Protein AF-A0A0Q6QQ64-F1 (afdb_monomer)

pLDDT: mean 78.18, std 17.96, range [37.78, 97.38]

Sequence (204 aa):
MRVRFCYAILLLGTTLLPRVSVGETWTIEGPNNATISVDSACVKRNDPTVLSDTDHETRPVWIDCEFAGKRVTLMMVGLSRVLTNYNDFSADKADNLFDEITVGTDWYPLRERLSFFGGSSNSSFTPVARIHSDGWICPDTKKGCGPPERVVDLKVIGSQVATVALLTIGDFEKGEVKQADGRTIGVRWRFPEPVGKMIATFSF

Nearest PDB structures (foldseek):
  5yfg-assembly1_A  TM=4.963E-01  e=6.869E-03  Homo sapiens
  3b18-assembly1_A  TM=2.897E-01  e=9.884E-01  Mycobacterium tuberculosis
  4dul-assembly1_A  TM=4.522E-01  e=4.249E+00  Arabidopsis thaliana
  7v21-assembly1_D  TM=2.874E-01  e=5.566E+00  Homo sapiens

Foldseek 3Di:
DDDDDDDDDPPPPPPPDPDPPPFDWDWDAAAPRWIWIAGPQKDWDPDPPQDPPDDSNFRKIKIWGADPNKIKIKIKGWAPDFPQAVVCQDQVCVLVVQCRVCVPHPCNVLSLQKDWDDWDWDNPVDFKTKIKIKIARAPDSDPDRDPGPKIWIWMWIGGPPTIMIMIMIIAWDWDFDADPVRDGPDIDTDHDPSVVRRVVRTDD

Mean predicted aligned error: 10.97 Å

Secondary structure (DSSP, 8-state):
----------------PPP-----EEEEE-GGG-EEEEETTEEE---TTS-TTS-TTT--EEEEEEETTEEEEEEEEE-SS---SGGGS-GGGHHHHHHHHHTTSTTGGGGGGEEEEEEEEE---SS-EEEEEEEEE-SSSSSS--S-SEEEEEEEEE-SS-EEEEEEEE--EEEEEE-TTS-EEEEEEE--HHHHHHHHH-B-

Solvent-accessible surface area (backbone atoms only — not comparable to full-atom values): 11835 Å² total; per-residue (Å²): 144,83,87,81,82,86,80,84,83,80,81,80,76,76,81,72,71,77,74,79,64,88,60,67,66,48,76,47,77,34,16,72,66,22,34,31,45,38,53,66,60,44,43,72,61,85,59,86,79,69,50,100,81,59,52,71,56,46,37,69,40,43,35,42,31,58,57,96,90,35,49,35,41,36,35,31,32,33,48,99,57,61,55,79,51,53,87,66,39,44,59,87,42,50,64,60,50,48,51,70,72,22,62,95,45,92,58,40,77,47,57,73,26,50,47,73,84,46,59,54,58,46,57,67,80,74,79,54,28,35,34,37,30,40,30,31,32,25,85,56,76,60,94,70,69,67,80,55,69,25,42,33,40,42,36,34,44,19,34,97,84,42,19,35,35,40,44,34,44,24,42,64,40,87,40,75,39,59,45,97,88,65,49,74,79,48,75,42,80,39,60,50,70,71,55,53,53,25,63,66,50,52,43,109

Structure (mmCIF, N/CA/C/O backbone):
data_AF-A0A0Q6QQ64-F1
#
_entry.id   AF-A0A0Q6QQ64-F1
#
loop_
_atom_site.group_PDB
_atom_site.id
_atom_site.type_symbol
_atom_site.label_atom_id
_atom_site.label_alt_id
_atom_site.label_comp_id
_atom_site.label_asym_id
_atom_site.label_entity_id
_atom_site.label_seq_id
_atom_site.pdbx_PDB_ins_code
_atom_site.Cartn_x
_atom_site.Cartn_y
_atom_site.Cartn_z
_atom_site.occupancy
_atom_site.B_iso_or_equiv
_atom_site.auth_seq_id
_atom_site.auth_comp_id
_atom_site.auth_asym_id
_atom_site.auth_atom_id
_atom_site.pdbx_PDB_model_num
ATOM 1 N N . MET A 1 1 ? -72.890 -28.942 14.924 1.00 43.34 1 MET A N 1
ATOM 2 C CA . MET A 1 1 ? -71.593 -29.595 14.635 1.00 43.34 1 MET A CA 1
ATOM 3 C C . MET A 1 1 ? -70.893 -28.815 13.529 1.00 43.34 1 MET A C 1
ATOM 5 O O . MET A 1 1 ? -71.403 -28.813 12.419 1.00 43.34 1 MET A O 1
ATOM 9 N N . ARG A 1 2 ? -69.803 -28.098 13.834 1.00 37.78 2 ARG A N 1
ATOM 10 C CA . ARG A 1 2 ? -68.746 -27.692 12.885 1.00 37.78 2 ARG A CA 1
ATOM 11 C C . ARG A 1 2 ? -67.622 -27.031 13.683 1.00 37.78 2 ARG A C 1
ATOM 13 O O . ARG A 1 2 ? -67.738 -25.897 14.131 1.00 37.78 2 ARG A O 1
ATOM 20 N N . VAL A 1 3 ? -66.583 -27.825 13.912 1.00 42.16 3 VAL A N 1
ATOM 21 C CA . VAL A 1 3 ? -65.313 -27.448 14.533 1.00 42.16 3 VAL A CA 1
ATOM 22 C C . VAL A 1 3 ? -64.608 -26.472 13.589 1.00 42.16 3 VAL A C 1
ATOM 24 O O . VAL A 1 3 ? -64.419 -26.794 12.418 1.00 42.16 3 VAL A O 1
ATOM 27 N N . ARG A 1 4 ? -64.243 -25.278 14.065 1.00 43.41 4 ARG A N 1
ATOM 28 C CA . ARG A 1 4 ? -63.326 -24.382 13.347 1.00 43.41 4 ARG A CA 1
ATOM 29 C C . ARG A 1 4 ? -61.954 -24.503 14.000 1.00 43.41 4 ARG A C 1
ATOM 31 O O . ARG A 1 4 ? -61.749 -24.021 15.106 1.00 43.41 4 ARG A O 1
ATOM 38 N N . PHE A 1 5 ? -61.062 -25.211 13.315 1.00 42.69 5 PHE A N 1
ATOM 39 C CA . PHE A 1 5 ? -59.649 -25.320 13.654 1.00 42.69 5 PHE A CA 1
ATOM 40 C C . PHE A 1 5 ? -58.952 -23.975 13.419 1.00 42.69 5 PHE A C 1
ATOM 42 O O . PHE A 1 5 ? -59.009 -23.423 12.320 1.00 42.69 5 PHE A O 1
ATOM 49 N N . CYS A 1 6 ? -58.284 -23.474 14.456 1.00 43.09 6 CYS A N 1
ATOM 50 C CA . CYS A 1 6 ? -57.274 -22.431 14.356 1.00 43.09 6 CYS A CA 1
ATOM 51 C C . CYS A 1 6 ? -56.014 -23.017 13.710 1.00 43.09 6 CYS A C 1
ATOM 53 O O . CYS A 1 6 ? -55.434 -23.953 14.255 1.00 43.09 6 CYS A O 1
ATOM 55 N N . TYR A 1 7 ? -55.553 -22.436 12.604 1.00 45.91 7 TYR A N 1
ATOM 56 C CA . TYR A 1 7 ? -54.174 -22.600 12.148 1.00 45.91 7 TYR A CA 1
ATOM 57 C C . TYR A 1 7 ? -53.477 -21.245 12.237 1.00 45.91 7 TYR A C 1
ATOM 59 O O . TYR A 1 7 ? -53.655 -20.374 11.389 1.00 45.91 7 TYR A O 1
ATOM 67 N N . ALA A 1 8 ? -52.710 -21.071 13.312 1.00 43.34 8 ALA A N 1
ATOM 68 C CA . ALA A 1 8 ? -51.702 -20.031 13.415 1.00 43.34 8 ALA A CA 1
ATOM 69 C C . ALA A 1 8 ? -50.513 -20.449 12.539 1.00 43.34 8 ALA A C 1
ATOM 71 O O . ALA A 1 8 ? -49.856 -21.451 12.820 1.00 43.34 8 ALA A O 1
ATOM 72 N N . ILE A 1 9 ? -50.257 -19.712 11.459 1.00 54.31 9 ILE A N 1
ATOM 73 C CA . ILE A 1 9 ? -49.059 -19.900 10.639 1.00 54.31 9 ILE A CA 1
ATOM 74 C C . ILE A 1 9 ? -47.935 -19.101 11.296 1.00 54.31 9 ILE A C 1
ATOM 76 O O . ILE A 1 9 ? -47.888 -17.874 11.226 1.00 54.31 9 ILE A O 1
ATOM 80 N N . LEU A 1 10 ? -47.046 -19.826 11.968 1.00 45.44 10 LEU A N 1
ATOM 81 C CA . LEU A 1 10 ? -45.797 -19.325 12.523 1.00 45.44 10 LEU A CA 1
ATOM 82 C C . LEU A 1 10 ? -44.798 -19.171 11.362 1.00 45.44 10 LEU A C 1
ATOM 84 O O . LEU A 1 10 ? -44.138 -20.128 10.963 1.00 45.44 10 LEU A O 1
ATOM 88 N N . LEU A 1 11 ? -44.719 -17.974 10.776 1.00 46.56 11 LEU A N 1
ATOM 89 C CA . LEU A 1 11 ? -43.660 -17.619 9.827 1.00 46.56 11 LEU A CA 1
ATOM 90 C C . LEU A 1 11 ? -42.374 -17.333 10.614 1.00 46.56 11 LEU A C 1
ATOM 92 O O . LEU A 1 11 ? -42.075 -16.196 10.970 1.00 46.56 11 LEU A O 1
ATOM 96 N N . LEU A 1 12 ? -41.612 -18.392 10.891 1.00 44.59 12 LEU A N 1
ATOM 97 C CA . LEU A 1 12 ? -40.192 -18.307 11.232 1.00 44.59 12 LEU A CA 1
ATOM 98 C C . LEU A 1 12 ? -39.429 -17.845 9.984 1.00 44.59 12 LEU A C 1
ATOM 100 O O . LEU A 1 12 ? -38.877 -18.643 9.232 1.00 44.59 12 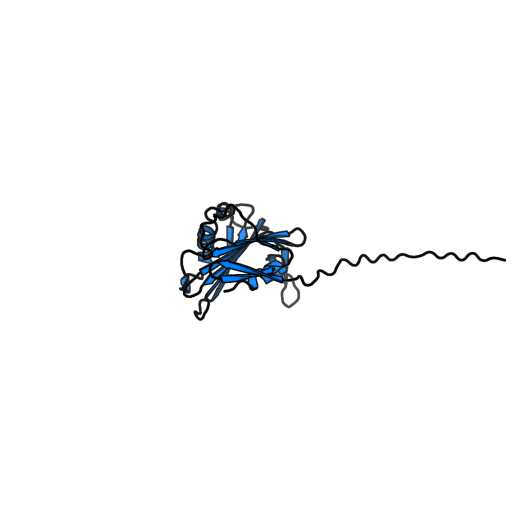LEU A O 1
ATOM 104 N N . GLY A 1 13 ? -39.441 -16.534 9.746 1.00 39.00 13 GLY A N 1
ATOM 105 C CA . GLY A 1 13 ? -38.522 -15.879 8.828 1.00 39.00 13 GLY A CA 1
ATOM 106 C C . GLY A 1 13 ? -37.129 -15.888 9.441 1.00 39.00 13 GLY A C 1
ATOM 107 O O . GLY A 1 13 ? -36.732 -14.935 10.106 1.00 39.00 13 GLY A O 1
ATOM 108 N N . THR A 1 14 ? -36.391 -16.978 9.252 1.00 49.41 14 THR A N 1
ATOM 109 C CA . THR A 1 14 ? -34.945 -16.973 9.433 1.00 49.41 14 THR A CA 1
ATOM 110 C C . THR A 1 14 ? -34.361 -16.042 8.378 1.00 49.41 14 THR A C 1
ATOM 112 O O . THR A 1 14 ? -34.266 -16.380 7.199 1.00 49.41 14 THR A O 1
ATOM 115 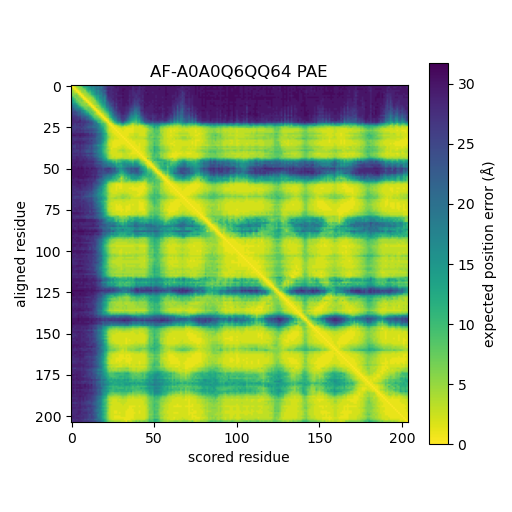N N . THR A 1 15 ? -33.980 -14.835 8.792 1.00 40.94 15 THR A N 1
ATOM 116 C CA . THR A 1 15 ? -33.088 -13.970 8.025 1.00 40.94 15 THR A CA 1
ATOM 117 C C . THR A 1 15 ? -31.724 -14.653 7.960 1.00 40.94 15 THR A C 1
ATOM 119 O O . THR A 1 15 ? -30.813 -14.394 8.743 1.00 40.94 15 THR A O 1
ATOM 122 N N . LEU A 1 16 ? -31.596 -15.593 7.024 1.00 40.06 16 LEU A N 1
ATOM 123 C CA . LEU A 1 16 ? -30.313 -16.035 6.508 1.00 40.06 16 LEU A CA 1
ATOM 124 C C . LEU A 1 16 ? -29.643 -14.793 5.922 1.00 40.06 16 LEU A C 1
ATOM 126 O O . LEU A 1 16 ? -29.958 -14.368 4.812 1.00 40.06 16 LEU A O 1
ATOM 130 N N . LEU A 1 17 ? -28.747 -14.189 6.704 1.00 39.34 17 LEU A N 1
ATOM 131 C CA . LEU A 1 17 ? -27.724 -13.297 6.177 1.00 39.34 17 LEU A CA 1
ATOM 132 C C . LEU A 1 17 ? -27.110 -14.002 4.958 1.00 39.34 17 LEU A C 1
ATOM 134 O O . LEU A 1 17 ? -26.757 -15.184 5.079 1.00 39.34 17 LEU A O 1
ATOM 138 N N . PRO A 1 18 ? -27.015 -13.347 3.790 1.00 38.41 18 PRO A N 1
ATOM 139 C CA . PRO A 1 18 ? -26.356 -13.957 2.652 1.00 38.41 18 PRO A CA 1
ATOM 140 C C . PRO A 1 18 ? -24.946 -14.348 3.096 1.00 38.41 18 PRO A C 1
ATOM 142 O O . PRO A 1 18 ? -24.168 -13.513 3.560 1.00 38.41 18 PRO A O 1
ATOM 145 N N . ARG A 1 19 ? -24.635 -15.647 3.001 1.00 38.12 19 ARG A N 1
ATOM 146 C CA . ARG A 1 19 ? -23.249 -16.112 3.000 1.00 38.12 19 ARG A CA 1
ATOM 147 C C . ARG A 1 19 ? -22.546 -15.279 1.939 1.00 38.12 19 ARG A C 1
ATOM 149 O O . ARG A 1 19 ? -22.948 -15.338 0.780 1.00 38.12 19 ARG A O 1
ATOM 156 N N . VAL A 1 20 ? -21.556 -14.495 2.357 1.00 38.25 20 VAL A N 1
ATOM 157 C CA . VAL A 1 20 ? -20.611 -13.817 1.469 1.00 38.25 20 VAL A CA 1
ATOM 158 C C . VAL A 1 20 ? -20.157 -14.872 0.466 1.00 38.25 20 VAL A C 1
ATOM 160 O O . VAL A 1 20 ? -19.540 -15.866 0.858 1.00 38.25 20 VAL A O 1
ATOM 163 N N . SER A 1 21 ? -20.581 -14.742 -0.794 1.00 40.44 21 SER A N 1
ATOM 164 C CA . SER A 1 21 ? -20.080 -15.617 -1.844 1.00 40.44 21 SER A CA 1
ATOM 165 C C . SER A 1 21 ? -18.570 -15.464 -1.844 1.00 40.44 21 SER A C 1
ATOM 167 O O . SER A 1 21 ? -18.077 -14.345 -1.719 1.00 40.44 21 SER A O 1
ATOM 169 N N . VAL A 1 22 ? -17.840 -16.570 -1.959 1.00 45.06 22 VAL A N 1
ATOM 170 C CA . VAL A 1 22 ? -16.418 -16.520 -2.303 1.00 45.06 22 VAL A CA 1
ATOM 171 C C . VAL A 1 22 ? -16.351 -15.729 -3.611 1.00 45.06 22 VAL A C 1
ATOM 173 O O . VAL A 1 22 ? -16.839 -16.208 -4.632 1.00 45.06 22 VAL A O 1
ATOM 176 N N . GLY A 1 23 ? -15.946 -14.462 -3.505 1.00 56.81 23 GLY A N 1
ATOM 177 C CA . GLY A 1 23 ? -16.146 -13.453 -4.535 1.00 56.81 23 GLY A CA 1
ATOM 178 C C . GLY A 1 23 ? -15.372 -13.804 -5.790 1.00 56.81 23 GLY A C 1
ATOM 179 O O . GLY A 1 23 ? -14.274 -14.354 -5.720 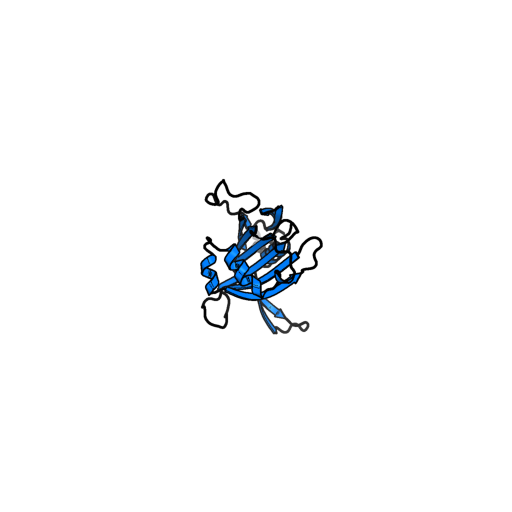1.00 56.81 23 GLY A O 1
ATOM 180 N N . GLU A 1 24 ? -15.961 -13.498 -6.938 1.00 72.12 24 GLU A N 1
ATOM 181 C CA . GLU A 1 24 ? -15.263 -13.500 -8.214 1.00 72.12 24 GLU A CA 1
ATOM 182 C C . GLU A 1 24 ? -14.039 -12.583 -8.089 1.00 72.12 24 GLU A C 1
ATOM 184 O O . GLU A 1 24 ? -14.163 -11.382 -7.843 1.00 72.12 24 GLU A O 1
ATOM 189 N N . THR A 1 25 ? -12.846 -13.171 -8.163 1.00 84.38 25 THR A N 1
ATOM 190 C CA . THR A 1 25 ? -11.593 -12.418 -8.179 1.00 84.38 25 THR A CA 1
ATOM 191 C C . THR A 1 25 ? -11.203 -12.142 -9.617 1.00 84.38 25 THR A C 1
ATOM 193 O O . THR A 1 25 ? -11.283 -13.040 -10.456 1.00 84.38 25 THR A O 1
ATOM 196 N N . TRP A 1 26 ? -10.712 -10.942 -9.891 1.00 89.88 26 TRP A N 1
ATOM 197 C CA . TRP A 1 26 ? -10.208 -10.569 -11.209 1.00 89.88 26 TRP A CA 1
ATOM 198 C C . TRP A 1 26 ? -8.803 -9.980 -11.097 1.00 89.88 26 TRP A C 1
ATOM 200 O O . TRP A 1 26 ? -8.372 -9.578 -10.018 1.00 89.88 26 TRP A O 1
ATOM 210 N N . THR A 1 27 ? -8.050 -9.978 -12.194 1.00 93.38 27 THR A N 1
ATOM 211 C CA . THR A 1 27 ? -6.653 -9.526 -12.197 1.00 93.38 27 THR A CA 1
ATOM 212 C C . THR A 1 27 ? -6.554 -8.109 -12.739 1.00 93.38 27 THR A C 1
ATOM 214 O O . THR A 1 27 ? -7.064 -7.812 -13.819 1.00 93.38 27 THR A O 1
ATOM 217 N N . ILE A 1 28 ? -5.862 -7.243 -12.002 1.00 91.94 28 ILE A N 1
ATOM 218 C CA . ILE A 1 28 ? -5.447 -5.925 -12.470 1.00 91.94 28 ILE A CA 1
ATOM 219 C C . ILE A 1 28 ? -3.983 -5.994 -12.870 1.00 91.94 28 ILE A C 1
ATOM 221 O O . ILE A 1 28 ? -3.130 -6.376 -12.070 1.00 91.94 28 ILE A O 1
ATOM 225 N N . GLU A 1 29 ? -3.713 -5.566 -14.096 1.00 91.38 29 GLU A N 1
ATOM 226 C CA . GLU A 1 29 ? -2.372 -5.277 -14.585 1.00 91.38 29 GLU A CA 1
ATOM 227 C C . GLU A 1 29 ? -2.021 -3.806 -14.3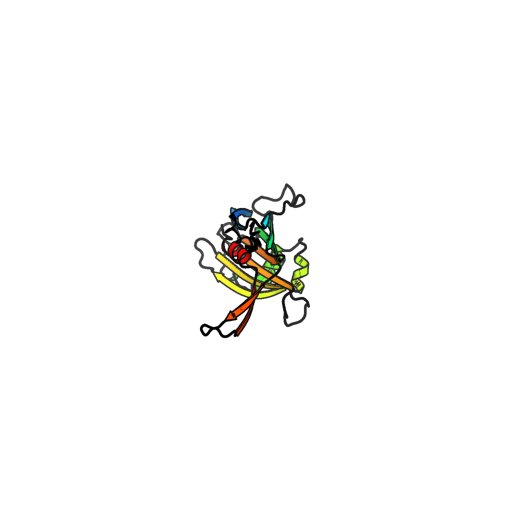17 1.00 91.38 29 GLU A C 1
ATOM 229 O O . GLU A 1 29 ? -2.845 -2.892 -14.504 1.00 91.38 29 GLU A O 1
ATOM 234 N N . GLY A 1 30 ? -0.797 -3.600 -13.843 1.00 89.75 30 GLY A N 1
ATOM 235 C CA . GLY A 1 30 ? -0.188 -2.303 -13.601 1.00 89.75 30 GLY A CA 1
ATOM 236 C C . GLY A 1 30 ? 1.193 -2.187 -14.252 1.00 89.75 30 GLY A C 1
ATOM 237 O O . GLY A 1 30 ? 1.509 -2.940 -15.172 1.00 89.75 30 GLY A O 1
ATOM 238 N N . PRO A 1 31 ? 2.015 -1.233 -13.790 1.00 90.12 31 PRO A N 1
ATOM 239 C CA . PRO A 1 31 ? 3.347 -0.969 -14.333 1.00 90.12 31 PRO A CA 1
ATOM 240 C C . PRO A 1 31 ? 4.217 -2.218 -14.481 1.00 90.12 31 PRO A C 1
ATOM 242 O O . PRO A 1 31 ? 4.251 -3.054 -13.580 1.00 90.12 31 PRO A O 1
ATOM 245 N N . ASN A 1 32 ? 4.977 -2.303 -15.577 1.00 88.19 32 ASN A N 1
ATOM 246 C CA . ASN A 1 32 ? 5.940 -3.381 -15.852 1.00 88.19 32 ASN A CA 1
ATOM 247 C C . ASN A 1 32 ? 5.343 -4.796 -15.750 1.00 88.19 32 ASN A C 1
ATOM 249 O O . ASN A 1 32 ? 5.979 -5.703 -15.209 1.00 88.19 32 ASN A O 1
ATOM 253 N N . ASN A 1 33 ? 4.110 -4.967 -16.236 1.00 87.88 33 ASN A N 1
ATOM 254 C CA . ASN A 1 33 ? 3.334 -6.209 -16.174 1.00 87.88 33 ASN A CA 1
ATOM 255 C C . ASN A 1 33 ? 3.115 -6.732 -14.748 1.00 87.88 33 ASN A C 1
ATOM 257 O O . ASN A 1 33 ? 2.778 -7.898 -14.567 1.00 87.88 33 ASN A O 1
ATOM 261 N N . ALA A 1 34 ? 3.301 -5.898 -13.720 1.00 90.88 34 ALA A N 1
ATOM 262 C CA . ALA A 1 34 ? 2.971 -6.304 -12.368 1.00 90.88 34 ALA A CA 1
ATOM 263 C C . ALA A 1 34 ? 1.466 -6.545 -12.267 1.00 90.88 34 ALA A C 1
ATOM 265 O O . ALA A 1 34 ? 0.655 -5.784 -12.801 1.00 90.88 34 ALA A O 1
ATOM 266 N N . THR A 1 35 ? 1.088 -7.587 -11.543 1.00 93.69 35 THR A N 1
ATOM 267 C CA . THR A 1 35 ? -0.301 -8.005 -11.403 1.00 93.69 35 THR A CA 1
ATOM 268 C C . THR A 1 35 ? -0.712 -8.093 -9.945 1.00 93.69 35 THR A C 1
ATOM 270 O O . THR A 1 35 ? 0.093 -8.358 -9.049 1.00 93.69 35 THR A O 1
ATOM 273 N N . ILE A 1 36 ? -2.000 -7.877 -9.704 1.00 95.62 36 ILE A N 1
ATOM 274 C CA . ILE A 1 36 ? -2.653 -8.136 -8.424 1.00 95.62 36 ILE A CA 1
ATOM 275 C C . ILE A 1 36 ? -4.028 -8.748 -8.682 1.00 95.62 36 ILE A C 1
ATOM 277 O O . ILE A 1 36 ? -4.752 -8.321 -9.582 1.00 95.62 36 ILE A O 1
ATOM 281 N N . SER A 1 37 ? -4.391 -9.766 -7.905 1.00 95.56 37 SER A N 1
ATOM 282 C CA . SER A 1 37 ? -5.753 -10.298 -7.905 1.00 95.56 37 SER A CA 1
ATOM 283 C C . SER A 1 37 ? -6.587 -9.515 -6.904 1.00 95.56 37 SER A C 1
ATOM 285 O O . SER A 1 37 ? -6.190 -9.364 -5.747 1.00 95.56 37 SER A O 1
ATOM 287 N N . VAL A 1 38 ? -7.735 -9.022 -7.348 1.00 93.94 38 VAL A N 1
ATOM 288 C CA . VAL A 1 38 ? -8.615 -8.161 -6.565 1.00 93.94 38 VAL A CA 1
ATOM 289 C C . VAL A 1 38 ? -9.994 -8.771 -6.394 1.00 93.94 38 VAL A C 1
ATOM 291 O O . VAL A 1 38 ? -10.477 -9.520 -7.243 1.00 93.94 38 VAL A O 1
ATOM 294 N N . ASP A 1 39 ? -10.614 -8.454 -5.264 1.00 93.00 39 ASP A N 1
ATOM 295 C CA . ASP A 1 39 ? -11.983 -8.849 -4.959 1.00 93.00 39 ASP A CA 1
ATOM 296 C C . ASP A 1 39 ? -12.984 -8.053 -5.815 1.00 93.00 39 ASP A C 1
ATOM 298 O O . ASP A 1 39 ? -12.748 -6.896 -6.168 1.00 93.00 39 ASP A O 1
ATOM 302 N N . SER A 1 40 ? -14.138 -8.651 -6.097 1.00 88.88 40 SER A N 1
ATOM 303 C CA . SER A 1 40 ? -15.304 -7.994 -6.700 1.00 88.88 40 SER A CA 1
ATOM 304 C C . SER A 1 40 ? -15.752 -6.696 -6.005 1.00 88.88 40 SER A C 1
ATOM 306 O O . SER A 1 40 ? -16.357 -5.838 -6.643 1.00 88.88 40 SER A O 1
ATOM 308 N N . ALA A 1 41 ? -15.446 -6.524 -4.714 1.00 89.38 41 ALA A N 1
ATOM 309 C CA . ALA A 1 41 ? -15.728 -5.306 -3.952 1.00 89.38 41 ALA A CA 1
ATOM 310 C C . ALA A 1 41 ? -14.752 -4.142 -4.236 1.00 89.38 41 ALA A C 1
ATOM 312 O O . ALA A 1 41 ? -14.864 -3.077 -3.621 1.00 89.38 41 ALA A O 1
ATOM 313 N N . CYS A 1 42 ? -13.786 -4.340 -5.134 1.00 92.44 42 CYS A N 1
ATOM 314 C CA . CYS A 1 42 ? -12.798 -3.346 -5.528 1.00 92.44 42 CYS A CA 1
ATOM 315 C C . CYS A 1 42 ? -13.056 -2.800 -6.931 1.00 92.44 42 CYS A C 1
ATOM 317 O O . CYS A 1 42 ? -13.487 -3.510 -7.839 1.00 92.44 42 CYS A O 1
ATOM 319 N N . VAL A 1 43 ? -12.700 -1.534 -7.129 1.00 91.62 43 VAL A N 1
ATOM 320 C CA . VAL A 1 43 ? -12.826 -0.824 -8.399 1.00 91.62 43 VAL A CA 1
ATOM 321 C C . VAL A 1 43 ? -11.483 -0.195 -8.753 1.00 91.62 43 VAL A C 1
ATOM 323 O O . VAL A 1 43 ? -10.902 0.546 -7.961 1.00 91.62 43 VAL A O 1
ATOM 326 N N . LYS A 1 44 ? -10.987 -0.461 -9.967 1.00 89.81 44 LYS A N 1
ATOM 327 C CA . LYS A 1 44 ? -9.856 0.287 -10.533 1.00 89.81 44 LYS A CA 1
ATOM 328 C C . LYS A 1 44 ? -10.316 1.716 -10.812 1.00 89.81 44 LYS A C 1
ATOM 330 O O . LYS A 1 44 ? -11.290 1.917 -11.539 1.00 89.81 44 LYS A O 1
ATOM 335 N N . ARG A 1 45 ? -9.631 2.708 -10.245 1.00 86.31 45 ARG A N 1
ATOM 336 C CA . ARG A 1 45 ? -9.963 4.115 -10.474 1.00 86.31 45 ARG A CA 1
ATOM 337 C C . ARG A 1 45 ? -9.695 4.450 -11.936 1.00 86.31 45 ARG A C 1
ATOM 339 O O . ARG A 1 45 ? -8.570 4.329 -12.422 1.00 86.31 45 ARG A O 1
ATOM 346 N N . ASN A 1 46 ? -10.731 4.907 -12.625 1.00 68.19 46 ASN A N 1
ATOM 347 C CA . ASN A 1 46 ? -10.576 5.523 -13.932 1.00 68.19 46 ASN A CA 1
ATOM 348 C C . ASN A 1 46 ? -10.205 6.983 -13.698 1.00 68.19 46 ASN A C 1
ATOM 350 O O . ASN A 1 46 ? -11.085 7.808 -13.468 1.00 68.19 46 ASN A O 1
ATOM 354 N N . ASP A 1 47 ? -8.910 7.286 -13.690 1.00 61.75 47 ASP A N 1
ATOM 355 C CA . ASP A 1 47 ? -8.444 8.663 -13.567 1.00 61.75 47 ASP A CA 1
ATOM 356 C C . ASP A 1 47 ? -8.178 9.259 -14.964 1.00 61.75 47 ASP A C 1
ATOM 358 O O . ASP A 1 47 ? -7.198 8.871 -15.615 1.00 61.75 47 ASP A O 1
ATOM 362 N N . PRO A 1 48 ? -9.039 10.175 -15.450 1.00 51.19 48 PRO A N 1
ATOM 363 C CA . PRO A 1 48 ? -8.853 10.851 -16.732 1.00 51.19 48 PRO A CA 1
ATOM 364 C C . PRO A 1 48 ? -7.726 11.896 -16.704 1.00 51.19 48 PRO A C 1
ATOM 366 O O . PRO A 1 48 ? -7.324 12.366 -17.765 1.00 51.19 48 PRO A O 1
ATOM 369 N N . THR A 1 49 ? -7.222 12.270 -15.522 1.00 50.03 49 THR A N 1
ATOM 370 C CA . THR A 1 49 ? -6.140 13.254 -15.345 1.00 50.03 49 THR A CA 1
ATOM 371 C C . THR A 1 49 ? -4.752 12.629 -15.283 1.00 50.03 49 THR A C 1
ATOM 373 O O . THR A 1 49 ? -3.760 13.337 -15.448 1.00 50.03 49 THR A O 1
ATOM 376 N N . VAL A 1 50 ? -4.664 11.303 -15.134 1.00 52.34 50 VAL A N 1
ATOM 377 C CA . VAL A 1 50 ? -3.420 10.563 -15.368 1.00 52.34 50 VAL A CA 1
ATOM 378 C C . VAL A 1 50 ? -3.214 10.506 -16.881 1.00 52.34 50 VAL A C 1
ATOM 380 O O . VAL A 1 50 ? -3.765 9.654 -17.581 1.00 52.34 50 VAL A O 1
ATOM 383 N N . LEU A 1 51 ? -2.514 11.539 -17.343 1.00 43.44 51 LEU A N 1
ATOM 384 C CA . LEU A 1 51 ? -2.334 11.995 -18.714 1.00 43.44 51 LEU A CA 1
ATOM 385 C C . LEU A 1 51 ? -2.150 10.850 -19.716 1.00 43.44 51 LEU A C 1
ATOM 387 O O . LEU A 1 51 ? -1.434 9.875 -19.470 1.00 43.44 51 LEU A O 1
ATOM 391 N N . SER A 1 52 ? -2.756 11.037 -20.888 1.00 47.47 52 SER A N 1
ATOM 392 C CA . SER A 1 52 ? -2.671 10.190 -22.084 1.00 47.47 52 SER A CA 1
ATOM 393 C C . SER A 1 52 ? -1.248 9.901 -22.585 1.00 47.47 52 SER A C 1
ATOM 395 O O . SER A 1 52 ? -1.104 9.095 -23.496 1.00 47.47 52 SER A O 1
ATOM 397 N N . ASP A 1 53 ? -0.228 10.520 -21.980 1.00 44.50 53 ASP A N 1
ATOM 398 C CA . ASP A 1 53 ? 1.178 10.468 -22.393 1.00 44.50 53 ASP A CA 1
ATOM 399 C C . ASP A 1 53 ? 2.093 9.764 -21.368 1.00 44.50 53 ASP A C 1
ATOM 401 O O . ASP A 1 53 ? 3.303 9.687 -21.572 1.00 44.50 53 ASP A O 1
ATOM 405 N N . THR A 1 54 ? 1.551 9.251 -20.254 1.00 52.72 54 THR A N 1
ATOM 406 C CA . THR A 1 54 ? 2.348 8.457 -19.298 1.00 52.72 54 THR A CA 1
ATOM 407 C C . THR A 1 54 ? 2.460 7.015 -19.784 1.00 52.72 54 THR A C 1
ATOM 409 O O . THR A 1 54 ? 1.444 6.336 -19.933 1.00 52.72 54 THR A O 1
ATOM 412 N N . ASP A 1 55 ? 3.695 6.564 -20.013 1.00 59.94 55 ASP A N 1
ATOM 413 C CA . ASP A 1 55 ? 4.038 5.202 -20.423 1.00 59.94 55 ASP A CA 1
ATOM 414 C C . ASP A 1 55 ? 3.328 4.157 -19.542 1.00 59.94 55 ASP A C 1
ATOM 416 O O . ASP A 1 55 ? 3.286 4.280 -18.311 1.00 59.94 55 ASP A O 1
ATOM 420 N N . HIS A 1 56 ? 2.780 3.114 -20.171 1.00 60.12 56 HIS A N 1
ATOM 421 C CA . HIS A 1 56 ? 2.169 1.973 -19.487 1.00 60.12 56 HIS A CA 1
ATOM 422 C C . HIS A 1 56 ? 3.126 1.335 -18.466 1.00 60.12 56 HIS A C 1
ATOM 424 O O . HIS A 1 56 ? 2.674 0.764 -17.474 1.00 60.12 56 HIS A O 1
ATOM 430 N N . GLU A 1 57 ? 4.438 1.491 -18.660 1.00 62.12 57 GLU A N 1
ATOM 431 C CA . GLU A 1 57 ? 5.479 0.993 -17.761 1.00 62.12 57 GLU A CA 1
ATOM 432 C C . GLU A 1 57 ? 5.628 1.785 -16.451 1.00 62.12 57 GLU A C 1
ATOM 434 O O . GLU A 1 57 ? 6.230 1.282 -15.504 1.00 62.12 57 GLU A O 1
ATOM 439 N N . THR A 1 58 ? 5.078 2.999 -16.345 1.00 66.56 58 THR A N 1
ATOM 440 C CA . THR A 1 58 ? 5.252 3.858 -15.152 1.00 66.56 58 THR A CA 1
ATOM 441 C C . THR A 1 58 ? 3.949 4.421 -14.591 1.00 66.56 58 THR A C 1
ATOM 443 O O . THR A 1 58 ? 3.920 4.865 -13.442 1.00 66.56 58 THR A O 1
ATOM 446 N N . ARG A 1 59 ? 2.850 4.365 -15.355 1.00 77.06 59 ARG A N 1
ATOM 447 C CA . ARG A 1 59 ? 1.553 4.922 -14.960 1.00 77.06 59 ARG A CA 1
ATOM 448 C C . ARG A 1 59 ? 1.014 4.290 -13.664 1.00 77.06 59 ARG A C 1
ATOM 450 O O . ARG A 1 59 ? 0.739 3.089 -13.652 1.00 77.06 59 ARG A O 1
ATOM 457 N N . PRO A 1 60 ? 0.747 5.073 -12.602 1.00 87.50 60 PRO A N 1
ATOM 458 C CA . PRO A 1 60 ? 0.189 4.519 -11.380 1.00 87.50 60 PRO A CA 1
ATOM 459 C C . PRO A 1 60 ? -1.225 3.971 -11.609 1.00 87.50 60 PRO A C 1
ATOM 461 O O . PRO A 1 60 ? -2.045 4.570 -12.313 1.00 87.50 60 PRO A O 1
ATOM 464 N N . VAL A 1 61 ? -1.522 2.834 -10.983 1.00 91.38 61 VAL A N 1
ATOM 465 C CA . VAL A 1 61 ? -2.847 2.210 -10.981 1.00 91.38 61 VAL A CA 1
ATOM 466 C C . VAL A 1 61 ? -3.425 2.265 -9.577 1.00 91.38 61 VAL A C 1
ATOM 468 O O . VAL A 1 61 ? -2.894 1.653 -8.654 1.00 91.38 61 VAL A O 1
ATOM 471 N N . TRP A 1 62 ? -4.539 2.978 -9.441 1.00 93.38 62 TRP A N 1
ATOM 472 C CA . TRP A 1 62 ? -5.284 3.114 -8.194 1.00 93.38 62 TRP A CA 1
ATOM 473 C C . TRP A 1 62 ? -6.431 2.108 -8.135 1.00 93.38 62 TRP A C 1
ATOM 475 O O . TRP A 1 62 ? -7.144 1.906 -9.122 1.00 93.38 62 TRP A O 1
ATOM 485 N N . ILE A 1 63 ? -6.624 1.498 -6.972 1.00 95.12 63 ILE A N 1
ATOM 486 C CA . ILE A 1 63 ? -7.654 0.492 -6.717 1.00 95.12 63 ILE A CA 1
ATOM 487 C C . ILE A 1 63 ? -8.330 0.862 -5.403 1.00 95.12 63 ILE A C 1
ATOM 489 O O . ILE A 1 63 ? -7.684 0.884 -4.360 1.00 95.12 63 ILE A O 1
ATOM 493 N N . ASP A 1 64 ? -9.623 1.149 -5.452 1.00 95.75 64 ASP A N 1
ATOM 494 C CA . ASP A 1 64 ? -10.422 1.512 -4.287 1.00 95.75 64 ASP A CA 1
ATOM 495 C C . ASP A 1 64 ? -11.330 0.342 -3.907 1.00 95.75 64 ASP A C 1
ATOM 497 O O . ASP A 1 64 ? -12.031 -0.206 -4.756 1.00 95.75 64 ASP A O 1
ATOM 501 N N . CYS A 1 65 ? -11.330 -0.044 -2.635 1.00 94.94 65 CYS A N 1
ATOM 502 C CA . CYS A 1 65 ? -12.102 -1.170 -2.124 1.00 94.94 65 CYS A CA 1
ATOM 503 C C . CYS A 1 65 ? -12.938 -0.765 -0.910 1.00 94.94 65 CYS A C 1
ATOM 505 O O . CYS A 1 65 ? -12.470 -0.015 -0.046 1.00 94.94 65 CYS A O 1
ATOM 507 N N . GLU A 1 66 ? -14.144 -1.327 -0.793 1.00 94.88 66 GLU A N 1
ATOM 508 C CA . GLU A 1 66 ? -14.993 -1.158 0.388 1.00 94.88 66 GLU A CA 1
ATOM 509 C C . GLU A 1 66 ? -15.483 -2.511 0.924 1.00 94.88 66 GLU A C 1
ATOM 511 O O . GLU A 1 66 ? -16.224 -3.233 0.262 1.00 94.88 66 GLU A O 1
ATOM 516 N N . PHE A 1 67 ? -15.099 -2.847 2.158 1.00 89.94 67 PHE A N 1
ATOM 517 C CA . PHE A 1 67 ? -15.476 -4.094 2.826 1.00 89.94 67 PHE A CA 1
ATOM 518 C C . PHE A 1 67 ? -16.198 -3.795 4.134 1.00 89.94 67 PHE A C 1
ATOM 520 O O . PHE A 1 67 ? -15.592 -3.276 5.066 1.00 89.94 67 PHE A O 1
ATOM 527 N N . ALA A 1 68 ? -17.488 -4.125 4.231 1.00 89.25 68 ALA A N 1
ATOM 528 C CA . ALA A 1 68 ? -18.282 -3.903 5.448 1.00 89.25 68 ALA A CA 1
ATOM 529 C C . ALA A 1 68 ? -18.142 -2.468 6.021 1.00 89.25 68 ALA A C 1
ATOM 531 O O . ALA A 1 68 ? -17.994 -2.274 7.228 1.00 89.25 68 ALA A O 1
ATOM 532 N N . GLY A 1 69 ? -18.145 -1.458 5.140 1.00 90.81 69 GLY A N 1
ATOM 533 C CA . GLY A 1 69 ? -17.974 -0.044 5.498 1.00 90.81 69 GLY A CA 1
ATOM 534 C C . GLY A 1 69 ? -16.531 0.387 5.797 1.00 90.81 69 GLY A C 1
ATOM 535 O O . GLY A 1 69 ? -16.317 1.508 6.251 1.00 90.81 69 GLY A O 1
ATOM 536 N N . LYS A 1 70 ? -15.540 -0.482 5.568 1.00 93.75 70 LYS A N 1
ATOM 537 C CA . LYS A 1 70 ? -14.104 -0.190 5.672 1.00 93.75 70 LYS A CA 1
ATOM 538 C C . LYS A 1 70 ? -13.551 0.117 4.292 1.00 93.75 70 LYS A C 1
ATOM 540 O O . LYS A 1 70 ? -13.662 -0.715 3.396 1.00 93.75 70 LYS A O 1
ATOM 545 N N . ARG A 1 71 ? -12.936 1.283 4.132 1.00 96.38 71 ARG A N 1
ATOM 546 C CA . ARG A 1 71 ? -12.357 1.751 2.875 1.00 96.38 71 ARG A CA 1
ATOM 547 C C . ARG A 1 71 ? -10.856 1.559 2.864 1.00 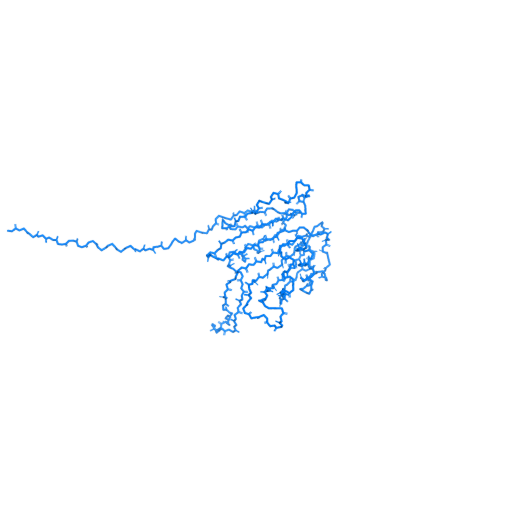96.38 71 ARG A C 1
ATOM 549 O O . ARG A 1 71 ? -10.163 1.974 3.794 1.00 96.38 71 ARG A O 1
ATOM 556 N N . VAL A 1 72 ? -10.362 0.952 1.797 1.00 96.81 72 VAL A N 1
ATOM 557 C CA . VAL A 1 72 ? -8.934 0.762 1.561 1.00 96.81 72 VAL A CA 1
ATOM 558 C C . VAL A 1 72 ? -8.622 1.128 0.123 1.00 96.81 72 VAL A C 1
ATOM 560 O O . VAL A 1 72 ? -9.333 0.709 -0.785 1.00 96.81 72 VAL A O 1
ATOM 563 N N . THR A 1 73 ? -7.544 1.876 -0.070 1.00 97.19 73 THR A N 1
ATOM 564 C CA . THR A 1 73 ? -7.046 2.249 -1.388 1.00 97.19 73 THR A CA 1
ATOM 565 C C . THR A 1 73 ? -5.646 1.678 -1.572 1.00 97.19 73 THR A C 1
ATOM 567 O O . THR A 1 73 ? -4.801 1.766 -0.678 1.00 97.19 73 THR A O 1
ATOM 570 N N . LEU A 1 74 ? -5.407 1.088 -2.738 1.00 96.62 74 LEU A N 1
ATOM 571 C CA . LEU A 1 74 ? -4.124 0.562 -3.175 1.00 96.62 74 LEU A CA 1
ATOM 572 C C . LEU A 1 74 ? -3.628 1.387 -4.365 1.00 96.62 74 LEU A C 1
ATOM 574 O O . LEU A 1 74 ? -4.418 1.779 -5.224 1.00 96.62 74 LEU A O 1
ATOM 578 N N . MET A 1 75 ? -2.321 1.603 -4.440 1.00 95.44 75 MET A N 1
ATOM 579 C CA . MET A 1 75 ? -1.647 2.203 -5.584 1.00 95.44 75 MET A CA 1
ATOM 580 C C . MET A 1 75 ? -0.490 1.306 -6.020 1.00 95.44 75 MET A C 1
ATOM 582 O O . MET A 1 75 ? 0.439 1.071 -5.248 1.00 95.44 75 MET A O 1
ATOM 586 N N . MET A 1 76 ? -0.541 0.822 -7.261 1.00 94.38 76 MET A N 1
ATOM 587 C CA . MET A 1 76 ? 0.597 0.197 -7.937 1.00 94.38 76 MET A CA 1
ATOM 588 C C . MET A 1 76 ? 1.359 1.271 -8.708 1.00 94.38 76 MET A C 1
ATOM 590 O O . MET A 1 76 ? 0.740 2.002 -9.477 1.00 94.38 76 MET A O 1
ATOM 594 N N . VAL A 1 77 ? 2.676 1.356 -8.553 1.00 91.69 77 VAL A N 1
ATOM 595 C CA . VAL A 1 77 ? 3.500 2.353 -9.251 1.00 91.69 77 VAL A CA 1
ATOM 596 C C . VAL A 1 77 ? 4.863 1.778 -9.629 1.00 91.69 77 VAL A C 1
ATOM 598 O O . VAL A 1 77 ? 5.474 1.045 -8.851 1.00 91.69 77 VAL A O 1
ATOM 601 N N . GLY A 1 78 ? 5.335 2.090 -10.837 1.00 89.62 78 GLY A N 1
ATOM 602 C CA . GLY A 1 78 ? 6.697 1.770 -11.264 1.00 89.62 78 GLY A CA 1
ATOM 603 C C . GLY A 1 78 ? 7.685 2.754 -10.643 1.00 89.62 78 GLY A C 1
ATOM 604 O O . GLY A 1 78 ? 7.452 3.960 -10.674 1.00 89.62 78 GLY A O 1
ATOM 605 N N . LEU A 1 79 ? 8.779 2.255 -10.070 1.00 86.12 79 LEU A N 1
ATOM 606 C CA . LEU A 1 79 ? 9.840 3.100 -9.524 1.00 86.12 79 LEU A CA 1
ATOM 607 C C . LEU A 1 79 ? 10.867 3.432 -10.605 1.00 86.12 79 LEU A C 1
ATOM 609 O O . LEU A 1 79 ? 11.194 2.602 -11.451 1.00 86.12 79 LEU A O 1
ATOM 613 N N . SER A 1 80 ? 11.423 4.641 -10.534 1.00 77.94 80 SER A N 1
ATOM 614 C CA . SER A 1 80 ? 12.416 5.139 -11.501 1.00 77.94 80 SER A CA 1
ATOM 615 C C . SER A 1 80 ? 13.751 4.383 -11.458 1.00 77.94 80 SER A C 1
ATOM 617 O O . SER A 1 80 ? 14.529 4.409 -12.411 1.00 77.94 80 SER A O 1
ATOM 619 N N . ARG A 1 81 ? 14.020 3.703 -10.342 1.00 76.56 81 ARG A N 1
ATOM 620 C CA . ARG A 1 81 ? 15.228 2.919 -10.090 1.00 76.56 81 ARG A CA 1
ATOM 621 C C . ARG A 1 81 ? 14.890 1.444 -9.948 1.00 76.56 81 ARG A C 1
ATOM 623 O O . ARG A 1 81 ? 13.959 1.076 -9.234 1.00 76.56 81 ARG A O 1
ATOM 630 N N . VAL A 1 82 ? 15.713 0.597 -10.559 1.00 67.94 82 VAL A N 1
ATOM 631 C CA . VAL A 1 82 ? 15.677 -0.841 -10.300 1.00 67.94 82 VAL A CA 1
ATOM 632 C C . VAL A 1 82 ? 16.404 -1.103 -8.982 1.00 6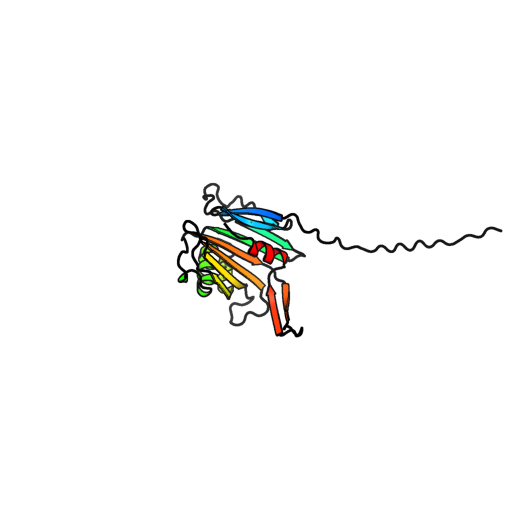7.94 82 VAL A C 1
ATOM 634 O O . VAL A 1 82 ? 17.624 -0.951 -8.894 1.00 67.94 82 VAL A O 1
ATOM 637 N N . LEU A 1 83 ? 15.657 -1.477 -7.946 1.00 66.50 83 LEU A N 1
ATOM 638 C CA . LEU A 1 83 ? 16.236 -1.907 -6.677 1.00 66.50 83 LEU A CA 1
ATOM 639 C C . LEU A 1 83 ? 16.794 -3.316 -6.879 1.00 66.50 83 LEU A C 1
ATOM 641 O O . LEU A 1 83 ? 16.050 -4.267 -7.121 1.00 66.50 83 LEU A O 1
ATOM 645 N N . THR A 1 84 ? 18.117 -3.447 -6.837 1.00 59.53 84 THR A N 1
ATOM 646 C CA . THR A 1 84 ? 18.812 -4.705 -7.165 1.00 59.53 84 THR A CA 1
ATOM 647 C C . THR A 1 84 ? 19.713 -5.207 -6.044 1.00 59.53 84 THR A C 1
ATOM 649 O O . THR A 1 84 ? 20.173 -6.346 -6.095 1.00 59.53 84 THR A O 1
ATOM 652 N N . ASN A 1 85 ? 19.957 -4.410 -5.002 1.00 59.16 85 ASN A N 1
ATOM 653 C CA . ASN A 1 85 ? 20.848 -4.785 -3.911 1.00 59.16 85 ASN A CA 1
ATOM 654 C C . ASN A 1 85 ? 20.051 -5.123 -2.649 1.00 59.16 85 ASN A C 1
ATOM 656 O O . ASN A 1 85 ? 19.125 -4.402 -2.314 1.00 59.16 85 ASN A O 1
ATOM 660 N N . TYR A 1 86 ? 20.440 -6.154 -1.890 1.00 54.38 86 TYR A N 1
ATOM 661 C CA . TYR A 1 86 ? 19.838 -6.478 -0.585 1.00 54.38 86 TYR A CA 1
ATOM 662 C C . TYR A 1 86 ? 19.697 -5.265 0.340 1.00 54.38 86 TYR A C 1
ATOM 664 O O . TYR A 1 86 ? 18.690 -5.133 1.028 1.00 54.38 86 TYR A O 1
ATOM 672 N N . ASN A 1 87 ? 20.683 -4.369 0.318 1.00 60.28 87 ASN A N 1
ATOM 673 C CA . ASN A 1 87 ? 20.692 -3.163 1.145 1.00 60.28 87 ASN A CA 1
ATOM 674 C C . ASN A 1 87 ? 19.631 -2.127 0.730 1.00 60.28 87 ASN A C 1
ATOM 676 O O . ASN A 1 87 ? 19.354 -1.204 1.493 1.00 60.28 87 ASN A O 1
ATOM 680 N N . ASP A 1 88 ? 19.041 -2.276 -0.457 1.00 56.09 88 ASP A N 1
ATOM 681 C CA . ASP A 1 88 ? 17.878 -1.501 -0.892 1.00 56.09 88 ASP A CA 1
ATOM 682 C C . ASP A 1 88 ? 16.582 -2.035 -0.258 1.00 56.09 88 ASP A C 1
ATOM 684 O O . ASP A 1 88 ? 15.590 -1.313 -0.172 1.00 56.09 88 ASP A O 1
ATOM 688 N N . PHE A 1 89 ? 16.595 -3.292 0.210 1.00 58.16 89 PHE A N 1
ATOM 689 C CA . PHE A 1 89 ? 15.452 -4.007 0.767 1.00 58.16 89 PHE A CA 1
ATOM 690 C C . PHE A 1 89 ? 15.512 -4.065 2.295 1.00 58.16 89 PHE A C 1
ATOM 692 O O . PHE A 1 89 ? 15.589 -5.137 2.893 1.00 58.16 89 PHE A O 1
ATOM 699 N N . SER A 1 90 ? 15.471 -2.913 2.954 1.00 63.28 90 SER A N 1
ATOM 700 C CA . SER A 1 90 ? 15.430 -2.831 4.414 1.00 63.28 90 SER A CA 1
ATOM 701 C C . SER A 1 90 ? 14.306 -1.900 4.876 1.00 63.28 90 SER A C 1
ATOM 703 O O . SER A 1 90 ? 13.976 -0.919 4.211 1.00 63.28 90 SER A O 1
ATOM 705 N N . ALA A 1 91 ? 13.649 -2.235 5.992 1.00 61.94 91 ALA A N 1
ATOM 706 C CA . ALA A 1 91 ? 12.450 -1.523 6.452 1.00 61.94 91 ALA A CA 1
ATOM 707 C C . ALA A 1 91 ? 12.715 -0.039 6.789 1.00 61.94 91 ALA A C 1
ATOM 709 O O . ALA A 1 91 ? 11.807 0.780 6.714 1.00 61.94 91 ALA A O 1
ATOM 710 N N . ASP A 1 92 ? 13.964 0.337 7.081 1.00 68.44 92 ASP A N 1
ATOM 711 C CA . ASP A 1 92 ? 14.412 1.729 7.243 1.00 68.44 92 ASP A CA 1
ATOM 712 C C . ASP A 1 92 ? 14.383 2.542 5.935 1.00 68.44 92 ASP A C 1
ATOM 714 O O . ASP A 1 92 ? 14.475 3.768 5.972 1.00 68.44 92 ASP A O 1
ATOM 718 N N . LYS A 1 93 ? 14.227 1.893 4.774 1.00 77.06 93 LYS A N 1
ATOM 719 C CA . LYS A 1 93 ? 14.034 2.557 3.474 1.00 77.06 93 LYS A CA 1
ATOM 720 C C . LYS A 1 93 ? 12.569 2.786 3.121 1.00 77.06 93 LYS A C 1
ATOM 722 O O . LYS A 1 93 ? 12.310 3.535 2.181 1.00 77.06 93 LYS A O 1
ATOM 727 N N . ALA A 1 94 ? 11.631 2.185 3.857 1.00 81.56 94 ALA A N 1
ATOM 728 C CA . ALA A 1 94 ? 10.200 2.287 3.578 1.00 81.56 94 ALA A CA 1
ATOM 729 C C . ALA A 1 94 ? 9.713 3.744 3.593 1.00 81.56 94 ALA A C 1
ATOM 731 O O . ALA A 1 94 ? 8.934 4.137 2.732 1.00 81.56 94 ALA A O 1
ATOM 732 N N . ASP A 1 95 ? 10.259 4.559 4.496 1.00 83.56 95 ASP A N 1
ATOM 733 C CA . ASP A 1 95 ? 10.028 6.003 4.571 1.00 83.56 95 ASP A CA 1
ATOM 734 C C . ASP A 1 95 ? 10.397 6.728 3.263 1.00 83.56 95 ASP A C 1
ATOM 736 O O . ASP A 1 95 ? 9.579 7.440 2.689 1.00 83.56 95 ASP A O 1
ATOM 740 N N . ASN A 1 96 ? 11.612 6.509 2.752 1.00 86.44 96 A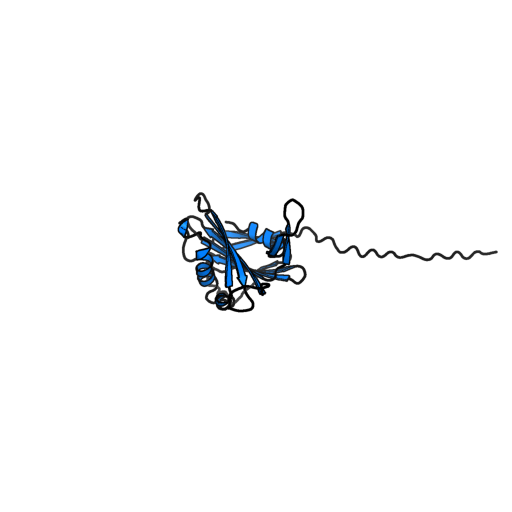SN A N 1
ATOM 741 C CA . ASN A 1 96 ? 12.079 7.163 1.525 1.00 86.44 96 ASN A CA 1
ATOM 742 C C . ASN A 1 96 ? 11.316 6.675 0.287 1.00 86.44 96 ASN A C 1
ATOM 744 O O . ASN A 1 96 ? 11.109 7.433 -0.655 1.00 86.44 96 ASN A O 1
ATOM 748 N N . LEU A 1 97 ? 10.938 5.394 0.271 1.00 87.50 97 LEU A N 1
ATOM 749 C CA . LEU A 1 97 ? 10.129 4.820 -0.800 1.00 87.50 97 LEU A CA 1
ATOM 750 C C . LEU A 1 97 ? 8.710 5.382 -0.770 1.00 87.50 97 LEU A C 1
ATOM 752 O O . LEU A 1 97 ? 8.175 5.698 -1.824 1.00 87.50 97 LEU A O 1
ATOM 756 N N . PHE A 1 98 ? 8.121 5.558 0.413 1.00 90.06 98 PHE A N 1
ATOM 757 C CA . PHE A 1 98 ? 6.836 6.233 0.557 1.00 90.06 98 PHE A CA 1
ATOM 758 C C . PHE A 1 98 ? 6.894 7.651 -0.015 1.00 90.06 98 PHE A C 1
ATOM 760 O O . PHE A 1 98 ? 6.011 8.023 -0.784 1.00 90.06 98 PHE A O 1
ATOM 767 N N . ASP A 1 99 ? 7.943 8.415 0.301 1.00 90.31 99 ASP A N 1
ATOM 768 C CA . ASP A 1 99 ? 8.135 9.759 -0.250 1.00 90.31 99 ASP A CA 1
ATOM 769 C C . ASP A 1 99 ? 8.221 9.716 -1.785 1.00 90.31 99 ASP A C 1
ATOM 771 O O . ASP A 1 99 ? 7.439 10.382 -2.456 1.00 90.31 99 ASP A O 1
ATOM 775 N N . GLU A 1 100 ? 9.084 8.866 -2.354 1.00 88.81 100 GLU A N 1
ATOM 776 C CA . GLU A 1 100 ? 9.217 8.688 -3.813 1.00 88.81 100 GLU A CA 1
ATOM 777 C C . GLU A 1 100 ? 7.878 8.338 -4.489 1.00 88.81 100 GLU A C 1
ATOM 779 O O . GLU A 1 100 ? 7.536 8.911 -5.520 1.00 88.81 100 GLU A O 1
ATOM 784 N N . ILE A 1 101 ? 7.113 7.423 -3.890 1.00 89.50 101 ILE A N 1
ATOM 785 C CA . ILE A 1 101 ? 5.841 6.912 -4.417 1.00 89.50 101 ILE A CA 1
ATOM 786 C C . ILE A 1 101 ? 4.722 7.955 -4.345 1.00 89.50 101 ILE A C 1
ATOM 788 O O . ILE A 1 101 ? 3.863 8.000 -5.223 1.00 89.50 101 ILE A O 1
ATOM 792 N N . THR A 1 102 ? 4.680 8.746 -3.272 1.00 90.25 102 THR A N 1
ATOM 793 C CA . THR A 1 102 ? 3.527 9.604 -2.970 1.00 90.25 102 THR A CA 1
ATOM 794 C C . THR A 1 102 ? 3.697 11.046 -3.421 1.00 90.25 102 THR A C 1
ATOM 796 O O . THR A 1 102 ? 2.705 11.775 -3.420 1.00 90.25 102 THR A O 1
ATOM 799 N N . VAL A 1 103 ? 4.893 11.477 -3.839 1.00 87.56 103 VAL A N 1
ATOM 800 C CA . VAL A 1 103 ? 5.117 12.825 -4.389 1.00 87.56 103 VAL A CA 1
ATOM 801 C C . VAL A 1 103 ? 4.083 13.150 -5.474 1.00 87.56 103 VAL A C 1
ATOM 803 O O . VAL A 1 103 ? 3.884 12.400 -6.424 1.00 87.56 103 VAL A O 1
ATOM 806 N N . GLY A 1 104 ? 3.412 14.296 -5.323 1.00 84.75 104 GLY A N 1
ATOM 807 C CA . GLY A 1 104 ? 2.374 14.751 -6.256 1.00 84.75 104 GLY A CA 1
ATOM 808 C C . GLY A 1 104 ? 0.990 14.124 -6.047 1.00 84.75 104 GLY A C 1
ATOM 809 O O . GLY A 1 104 ? 0.071 14.447 -6.794 1.00 84.75 104 GLY A O 1
ATOM 810 N N . THR A 1 105 ? 0.817 13.276 -5.029 1.00 88.06 105 THR A N 1
ATOM 811 C CA . THR A 1 105 ? -0.478 12.699 -4.632 1.00 88.06 105 THR A CA 1
ATOM 812 C C . THR A 1 105 ? -1.009 13.341 -3.348 1.00 88.06 105 THR A C 1
ATOM 814 O O . THR A 1 105 ? -0.275 13.990 -2.598 1.00 88.06 105 THR A O 1
ATOM 817 N N . ASP A 1 106 ? -2.287 13.113 -3.051 1.00 89.94 106 ASP A N 1
ATOM 818 C CA . ASP A 1 106 ? -2.915 13.489 -1.780 1.00 89.94 106 ASP A CA 1
ATOM 819 C C . ASP A 1 106 ? -2.372 12.699 -0.575 1.00 89.94 106 ASP A C 1
ATOM 821 O O . ASP A 1 106 ? -2.637 13.063 0.571 1.00 89.94 106 ASP A O 1
ATOM 825 N N . TRP A 1 107 ? -1.574 11.653 -0.811 1.00 92.81 107 TRP A N 1
ATOM 826 C CA . TRP A 1 107 ? -0.913 10.881 0.239 1.00 92.81 107 TRP A CA 1
ATOM 827 C C . TRP A 1 107 ? 0.407 11.488 0.709 1.00 92.81 107 TRP A C 1
ATOM 829 O O . TRP A 1 107 ? 0.823 11.189 1.827 1.00 92.81 107 TRP A O 1
ATOM 839 N N . TYR A 1 108 ? 1.044 12.368 -0.073 1.00 92.00 108 TYR A N 1
ATOM 840 C CA . TYR A 1 108 ? 2.332 12.967 0.305 1.00 92.00 108 TYR A CA 1
ATOM 841 C C . TYR A 1 108 ? 2.306 13.654 1.687 1.00 92.00 108 TYR A C 1
ATOM 843 O O . TYR A 1 108 ? 3.190 13.389 2.504 1.00 92.00 108 TYR A O 1
ATOM 851 N N . PRO A 1 109 ? 1.277 14.455 2.042 1.00 91.88 109 PRO A N 1
ATOM 852 C CA . PRO A 1 109 ? 1.209 15.089 3.361 1.00 91.88 109 PRO A CA 1
ATOM 853 C C . PRO A 1 109 ? 1.078 14.102 4.533 1.00 91.88 109 PRO A C 1
ATOM 855 O O . PRO A 1 109 ? 1.344 14.470 5.676 1.00 91.88 109 PRO A O 1
ATOM 858 N N . LEU A 1 110 ? 0.683 12.845 4.286 1.00 91.25 110 LEU A N 1
ATOM 859 C CA . LEU A 1 110 ? 0.571 11.826 5.336 1.00 91.25 110 LEU A CA 1
ATOM 860 C C . LEU A 1 110 ? 1.938 11.427 5.907 1.00 91.25 110 LEU A C 1
ATOM 862 O O . LEU A 1 110 ? 1.996 10.870 7.006 1.00 91.25 110 LEU A O 1
ATOM 866 N N . ARG A 1 111 ? 3.031 11.747 5.201 1.00 89.62 111 ARG A N 1
ATOM 867 C CA . ARG A 1 111 ? 4.409 11.445 5.595 1.00 89.62 111 ARG A CA 1
ATOM 868 C C . ARG A 1 111 ? 4.743 11.878 7.021 1.00 89.62 111 ARG A C 1
ATOM 870 O O . ARG A 1 111 ? 5.370 11.119 7.755 1.00 89.62 111 ARG A O 1
ATOM 877 N N . GLU A 1 112 ? 4.303 13.063 7.436 1.00 88.38 112 GLU A N 1
ATOM 878 C CA . GLU A 1 112 ? 4.611 13.615 8.767 1.00 88.38 112 GLU A CA 1
ATOM 879 C C . GLU A 1 112 ? 4.006 12.797 9.918 1.00 88.38 112 GLU A C 1
ATOM 881 O O . GLU A 1 112 ? 4.417 12.920 11.073 1.00 88.38 112 GLU A O 1
ATOM 886 N N . ARG A 1 113 ? 3.010 11.968 9.603 1.00 90.12 113 ARG A N 1
ATOM 887 C CA . ARG A 1 113 ? 2.234 11.157 10.544 1.00 90.12 113 ARG A CA 1
ATOM 888 C C . ARG A 1 113 ? 2.454 9.658 10.345 1.00 90.12 113 ARG A C 1
ATOM 890 O O . ARG A 1 113 ? 1.877 8.857 11.083 1.00 90.12 113 ARG A O 1
ATOM 897 N N . LEU A 1 114 ? 3.251 9.285 9.347 1.00 89.06 114 LEU A N 1
ATOM 898 C CA . LEU A 1 114 ? 3.564 7.911 8.999 1.00 89.06 114 LEU A CA 1
ATOM 899 C C . LEU A 1 114 ? 4.660 7.365 9.910 1.00 89.06 114 LEU A C 1
ATOM 901 O O . LEU A 1 114 ? 5.691 7.997 10.131 1.00 89.06 114 LEU A O 1
ATOM 905 N N . SER A 1 115 ? 4.453 6.147 10.397 1.00 86.56 115 SER A N 1
ATOM 906 C CA . SER A 1 115 ? 5.486 5.374 11.070 1.00 86.56 115 SER A CA 1
ATOM 907 C C . SER A 1 115 ? 5.449 3.931 10.585 1.00 86.56 115 SER A C 1
ATOM 909 O O . SER A 1 115 ? 4.467 3.225 10.817 1.00 86.56 115 SER A O 1
ATOM 911 N N . PHE A 1 116 ? 6.527 3.487 9.938 1.00 84.44 116 PHE A N 1
ATOM 912 C CA . PHE A 1 116 ? 6.789 2.067 9.710 1.00 84.44 116 PHE A CA 1
ATOM 913 C C . PHE A 1 116 ? 7.435 1.449 10.956 1.00 84.44 116 PHE A C 1
ATOM 915 O O . PHE A 1 116 ? 8.316 2.045 11.575 1.00 84.44 116 PHE A O 1
ATOM 922 N N . PHE A 1 117 ? 6.993 0.253 11.342 1.00 75.69 117 PHE A N 1
ATOM 923 C CA . PHE A 1 117 ? 7.447 -0.424 12.572 1.00 75.69 117 PHE A CA 1
ATOM 924 C C . PHE A 1 117 ? 7.738 -1.914 12.370 1.00 75.69 117 PHE A C 1
ATOM 926 O O . PHE A 1 117 ? 8.115 -2.610 13.313 1.00 75.69 117 PHE A O 1
ATOM 933 N N . GLY A 1 118 ? 7.557 -2.425 11.156 1.00 67.56 118 GLY A N 1
ATOM 934 C CA . GLY A 1 118 ? 7.793 -3.821 10.839 1.00 67.56 118 GLY A CA 1
ATOM 935 C C . GLY A 1 118 ? 8.020 -4.022 9.355 1.00 67.56 118 GLY A C 1
ATOM 936 O O . GLY A 1 118 ? 7.709 -3.164 8.531 1.00 67.56 118 GLY A O 1
ATOM 937 N N . GLY A 1 119 ? 8.576 -5.175 9.018 1.00 69.38 119 GLY A N 1
ATOM 938 C CA . GLY A 1 119 ? 8.767 -5.561 7.639 1.00 69.38 119 GLY A CA 1
ATOM 939 C C . GLY A 1 119 ? 9.599 -6.816 7.498 1.00 69.38 119 GLY A C 1
ATOM 940 O O . GLY A 1 119 ? 10.214 -7.299 8.450 1.00 69.38 119 GLY A O 1
ATOM 941 N N . SER A 1 120 ? 9.609 -7.340 6.285 1.00 69.94 120 SER A N 1
ATOM 942 C CA . SER A 1 120 ? 10.498 -8.412 5.880 1.00 69.94 120 SER A CA 1
ATOM 943 C C . SER A 1 120 ? 11.110 -8.068 4.537 1.00 69.94 120 SER A C 1
ATOM 945 O O . SER A 1 120 ? 10.524 -7.348 3.725 1.00 69.94 120 SER A O 1
ATOM 947 N N . SER A 1 121 ? 12.301 -8.594 4.303 1.00 66.94 121 SER A N 1
ATOM 948 C CA . SER A 1 121 ? 12.919 -8.530 2.997 1.00 66.94 121 SER A CA 1
ATOM 949 C C . SER A 1 121 ? 13.426 -9.888 2.572 1.00 66.94 121 SER A C 1
ATOM 951 O O . SER A 1 121 ? 13.866 -10.704 3.382 1.00 66.94 121 SER A O 1
ATOM 953 N N . ASN A 1 122 ? 13.337 -10.131 1.270 1.00 68.12 122 ASN A N 1
ATOM 954 C CA . ASN A 1 122 ? 14.012 -11.244 0.634 1.00 68.12 122 ASN A CA 1
ATOM 955 C C . ASN A 1 122 ? 14.827 -10.703 -0.537 1.00 68.12 122 ASN A C 1
ATOM 957 O O . ASN A 1 122 ? 14.275 -10.175 -1.501 1.00 68.12 122 ASN A O 1
ATOM 961 N N . SER A 1 123 ? 16.142 -10.837 -0.421 1.00 59.03 123 SER A N 1
ATOM 962 C CA . SER A 1 123 ? 17.136 -10.344 -1.374 1.00 59.03 123 SER A CA 1
ATOM 963 C C . SER A 1 123 ? 17.811 -11.417 -2.199 1.00 59.03 123 SER A C 1
ATOM 965 O O . SER A 1 123 ? 18.750 -11.120 -2.938 1.00 59.03 123 SER A O 1
ATOM 967 N N . SER A 1 124 ? 17.366 -12.666 -2.077 1.00 53.66 124 SER A N 1
ATOM 968 C CA . SER A 1 124 ? 17.936 -13.753 -2.862 1.00 53.66 124 SER A CA 1
ATOM 969 C C . SER A 1 124 ? 17.497 -13.586 -4.317 1.00 53.66 124 SER A C 1
ATOM 971 O O . SER A 1 124 ? 16.398 -13.985 -4.698 1.00 53.66 124 SER A O 1
ATOM 973 N N . PHE A 1 125 ? 18.344 -12.954 -5.131 1.00 54.28 125 PHE A N 1
ATOM 974 C CA . PHE A 1 125 ? 18.103 -12.755 -6.557 1.00 54.28 125 PHE A CA 1
ATOM 975 C C . PHE A 1 125 ? 18.166 -14.092 -7.305 1.00 54.28 125 PHE A C 1
ATOM 977 O O . PHE A 1 125 ? 19.226 -14.521 -7.752 1.00 54.28 125 PHE A O 1
ATOM 984 N N . THR A 1 126 ? 17.017 -14.755 -7.448 1.00 51.19 126 THR A N 1
ATOM 985 C CA . THR A 1 126 ? 16.533 -15.347 -8.712 1.00 51.19 126 THR A CA 1
ATOM 986 C C . THR A 1 126 ? 15.079 -15.823 -8.539 1.00 51.19 126 THR A C 1
ATOM 988 O O . THR A 1 126 ? 14.849 -16.729 -7.739 1.00 51.19 126 THR A O 1
ATOM 991 N N . PRO A 1 127 ? 14.072 -15.279 -9.261 1.00 57.72 127 PRO A N 1
ATOM 992 C CA . PRO A 1 127 ? 14.104 -14.147 -10.198 1.00 57.72 127 PRO A CA 1
ATOM 993 C C . PRO A 1 127 ? 13.614 -12.795 -9.626 1.00 57.72 127 PRO A C 1
ATOM 995 O O . PRO A 1 127 ? 13.647 -11.811 -10.359 1.00 57.72 127 PRO A O 1
ATOM 998 N N . VAL A 1 128 ? 13.157 -12.714 -8.364 1.00 66.38 128 VAL A N 1
ATOM 999 C CA . VAL A 1 128 ? 12.495 -11.508 -7.809 1.00 66.38 128 VAL A CA 1
ATOM 1000 C C . VAL A 1 128 ? 12.956 -11.202 -6.380 1.00 66.38 128 VAL A C 1
ATOM 1002 O O . VAL A 1 128 ? 12.952 -12.094 -5.534 1.00 66.38 128 VAL A O 1
ATOM 1005 N N . ALA A 1 129 ? 13.274 -9.937 -6.095 1.00 72.44 129 ALA A N 1
ATOM 1006 C CA . ALA A 1 129 ? 13.512 -9.415 -4.745 1.00 72.44 129 ALA A CA 1
ATOM 1007 C C . ALA A 1 129 ? 12.261 -8.714 -4.194 1.00 72.44 129 ALA A C 1
ATOM 1009 O O . ALA A 1 129 ? 11.448 -8.199 -4.968 1.00 72.44 129 ALA A O 1
ATOM 1010 N N . ARG A 1 130 ? 12.067 -8.721 -2.865 1.00 78.25 130 ARG A N 1
ATOM 1011 C CA . ARG A 1 130 ? 10.859 -8.160 -2.231 1.00 78.25 130 ARG A CA 1
ATOM 1012 C C . ARG A 1 130 ? 11.150 -7.381 -0.947 1.00 78.25 130 ARG A C 1
ATOM 1014 O O . ARG A 1 130 ? 11.857 -7.897 -0.081 1.00 78.25 130 ARG A O 1
ATOM 1021 N N . ILE A 1 131 ? 10.553 -6.192 -0.808 1.00 79.56 131 ILE A N 1
ATOM 1022 C CA . ILE A 1 131 ? 10.327 -5.501 0.476 1.00 79.56 131 ILE A CA 1
ATOM 1023 C C . ILE A 1 131 ? 8.866 -5.696 0.834 1.00 79.56 131 ILE A C 1
ATOM 1025 O O . ILE A 1 131 ? 7.993 -5.569 -0.022 1.00 79.56 131 ILE A O 1
ATOM 1029 N N . HIS A 1 132 ? 8.602 -5.936 2.106 1.00 85.06 132 HIS A N 1
ATOM 1030 C CA . HIS A 1 132 ? 7.297 -5.727 2.703 1.00 85.06 132 HIS A CA 1
ATOM 1031 C C . HIS A 1 132 ? 7.479 -4.932 3.994 1.00 85.06 132 HIS A C 1
ATOM 1033 O O . HIS A 1 132 ? 8.327 -5.294 4.809 1.00 85.06 132 HIS A O 1
ATOM 1039 N N . SER A 1 133 ? 6.722 -3.856 4.177 1.00 84.31 133 SER A N 1
ATOM 1040 C CA . SER A 1 133 ? 6.759 -3.011 5.368 1.00 84.31 133 SER A CA 1
ATOM 1041 C C . SER A 1 133 ? 5.351 -2.653 5.829 1.00 84.31 133 SER A C 1
ATOM 1043 O O . SER A 1 133 ? 4.536 -2.178 5.043 1.00 84.31 133 SER A O 1
ATOM 1045 N N . ASP A 1 134 ? 5.108 -2.844 7.124 1.00 86.94 134 ASP A N 1
ATOM 1046 C CA . ASP A 1 134 ? 3.859 -2.497 7.800 1.00 86.94 134 ASP A CA 1
ATOM 1047 C C . ASP A 1 134 ? 4.040 -1.157 8.530 1.00 86.94 134 ASP A C 1
ATOM 1049 O O . ASP A 1 134 ? 5.036 -0.939 9.237 1.00 86.94 134 ASP A O 1
ATOM 1053 N N . GLY A 1 135 ? 3.068 -0.262 8.377 1.00 88.25 135 GLY A N 1
ATOM 1054 C CA . GLY A 1 135 ? 3.088 1.074 8.961 1.00 88.25 135 GLY A CA 1
ATOM 1055 C C . GLY A 1 135 ? 1.719 1.562 9.419 1.00 88.25 135 GLY A C 1
ATOM 1056 O O . GLY A 1 135 ? 0.686 0.938 9.170 1.00 88.25 135 GLY A O 1
ATOM 1057 N N . TRP A 1 136 ? 1.715 2.688 10.126 1.00 91.31 136 TRP A N 1
ATOM 1058 C CA . TRP A 1 136 ? 0.520 3.359 10.636 1.00 91.31 136 TRP A CA 1
ATOM 1059 C C . TRP A 1 136 ? 0.567 4.845 10.302 1.00 91.31 136 TRP A C 1
ATOM 1061 O O . TRP A 1 136 ? 1.618 5.472 10.412 1.00 91.31 136 TRP A O 1
ATOM 1071 N N . ILE A 1 137 ? -0.594 5.409 9.970 1.00 90.94 137 ILE A N 1
ATOM 1072 C CA . ILE A 1 137 ? -0.824 6.853 10.016 1.00 90.94 137 ILE A CA 1
ATOM 1073 C C . ILE A 1 137 ? -1.389 7.184 11.397 1.00 90.94 137 ILE A C 1
ATOM 1075 O O . ILE A 1 137 ? -2.510 6.790 11.733 1.00 90.94 137 ILE A O 1
ATOM 1079 N N . CYS A 1 138 ? -0.610 7.887 12.212 1.00 88.94 138 CYS A N 1
ATOM 1080 C CA . CYS A 1 138 ? -0.968 8.244 13.585 1.00 88.94 138 CYS A CA 1
ATOM 1081 C C . CYS A 1 138 ? -1.831 9.507 13.618 1.00 88.94 138 CYS A C 1
ATOM 1083 O O . CYS A 1 138 ? -1.538 10.413 12.846 1.00 88.94 138 CYS A O 1
ATOM 1085 N N . PRO A 1 139 ? -2.853 9.628 14.487 1.00 83.94 139 PRO A N 1
ATOM 1086 C CA . PRO A 1 139 ? -3.672 10.844 14.612 1.00 83.94 139 PRO A CA 1
ATOM 1087 C C . PRO A 1 139 ? -2.850 12.118 14.857 1.00 83.94 139 PRO A C 1
ATOM 1089 O O . PRO A 1 139 ? -3.111 13.147 14.244 1.00 83.94 139 PRO A O 1
ATOM 1092 N N . ASP A 1 140 ? -1.807 12.006 15.684 1.00 79.38 140 ASP A N 1
ATOM 1093 C CA . ASP A 1 140 ? -0.888 13.088 16.031 1.00 79.38 140 ASP A CA 1
ATOM 1094 C C . ASP A 1 140 ? 0.547 12.764 15.589 1.00 79.38 140 ASP A C 1
ATOM 1096 O O . ASP A 1 140 ? 0.953 11.603 15.532 1.00 79.38 140 ASP A O 1
ATOM 1100 N N . THR A 1 141 ? 1.350 13.803 15.348 1.00 65.31 141 THR A N 1
ATOM 1101 C CA . THR A 1 141 ? 2.769 13.704 14.946 1.00 65.31 141 THR A CA 1
ATOM 1102 C C . THR A 1 141 ? 3.730 13.398 16.108 1.00 65.31 141 THR A C 1
ATOM 1104 O O . THR A 1 141 ? 4.943 13.318 15.915 1.00 65.31 141 THR A O 1
ATOM 1107 N N . LYS A 1 142 ? 3.232 13.245 17.347 1.00 52.44 142 LYS A N 1
ATOM 1108 C CA . LYS A 1 142 ? 4.068 13.047 18.547 1.00 52.44 142 LYS A CA 1
ATOM 1109 C C . LYS A 1 142 ? 4.138 11.577 18.976 1.00 52.44 142 LYS A C 1
ATOM 1111 O O . LYS A 1 142 ? 3.174 10.832 18.862 1.00 52.44 142 LYS A O 1
ATOM 1116 N N . LYS A 1 143 ? 5.319 11.182 19.480 1.00 49.38 143 LYS A N 1
ATOM 1117 C CA . LYS A 1 143 ? 5.720 9.811 19.855 1.00 49.38 143 LYS A CA 1
ATOM 1118 C C . LYS A 1 143 ? 4.613 9.003 20.546 1.00 49.38 143 LYS A C 1
ATOM 1120 O O . LYS A 1 143 ? 4.157 9.375 21.623 1.00 49.38 143 LYS A O 1
ATOM 1125 N N . GLY A 1 144 ? 4.333 7.832 19.974 1.00 61.44 144 GLY A N 1
ATOM 1126 C CA . GLY A 1 144 ? 3.386 6.846 20.488 1.00 61.44 144 GLY A CA 1
ATOM 1127 C C . GLY A 1 144 ? 2.093 6.866 19.687 1.00 61.44 144 GLY A C 1
ATOM 1128 O O . GLY A 1 144 ? 1.138 7.534 20.066 1.00 61.44 144 GLY A O 1
ATOM 1129 N N . CYS A 1 145 ? 2.061 6.120 18.581 1.00 67.94 145 CYS A N 1
ATOM 1130 C CA . CYS A 1 145 ? 0.820 5.885 17.854 1.00 67.94 145 CYS A CA 1
ATOM 1131 C C . CYS A 1 145 ? -0.139 5.153 18.807 1.00 67.94 145 CYS A C 1
ATOM 1133 O O . CYS A 1 145 ? 0.145 4.029 19.227 1.00 67.94 145 CYS A O 1
ATOM 1135 N N . GLY A 1 146 ? -1.232 5.806 19.203 1.00 71.19 146 GLY A N 1
ATOM 1136 C CA . GLY A 1 146 ? -2.355 5.141 19.860 1.00 71.19 146 GLY A CA 1
ATOM 1137 C C . GLY A 1 146 ? -3.060 4.187 18.880 1.00 71.19 146 GLY A C 1
ATOM 1138 O O . GLY A 1 146 ? -2.400 3.526 18.076 1.00 71.19 146 GLY A O 1
ATOM 1139 N N . PRO A 1 147 ? -4.400 4.077 18.883 1.00 79.88 147 PRO A N 1
ATOM 1140 C CA . PRO A 1 147 ? -5.063 3.474 17.732 1.00 79.88 147 PRO A CA 1
ATOM 1141 C C . PRO A 1 147 ? -4.693 4.277 16.466 1.00 79.88 147 PRO A C 1
ATOM 1143 O O . PRO A 1 147 ? -4.752 5.511 16.505 1.00 79.88 147 PRO A O 1
ATOM 1146 N N . PRO A 1 148 ? -4.279 3.616 15.371 1.00 88.94 148 PRO A N 1
ATOM 1147 C CA . PRO A 1 148 ? -3.953 4.316 14.135 1.00 88.94 148 PRO A CA 1
ATOM 1148 C C . PRO A 1 148 ? -5.207 4.981 13.553 1.00 88.94 148 PRO A C 1
ATOM 1150 O O . PRO A 1 148 ? -6.322 4.526 13.798 1.00 88.94 148 PRO A O 1
ATOM 1153 N N . GLU A 1 149 ? -5.036 6.039 12.760 1.00 92.00 149 GLU A N 1
ATOM 1154 C CA . GLU A 1 149 ? -6.114 6.539 11.898 1.00 92.00 149 GLU A CA 1
ATOM 1155 C C . GLU A 1 149 ? -6.269 5.622 10.681 1.00 92.00 149 GLU A C 1
ATOM 1157 O O . GLU A 1 149 ? -7.377 5.244 10.307 1.00 92.00 149 GLU A O 1
ATOM 1162 N N . ARG A 1 150 ? -5.136 5.224 10.093 1.00 94.12 150 ARG A N 1
ATOM 1163 C CA . ARG A 1 150 ? -5.055 4.296 8.963 1.00 94.12 150 ARG A CA 1
ATOM 1164 C C . ARG A 1 150 ? -3.898 3.333 9.168 1.00 94.12 150 ARG A C 1
ATOM 1166 O O . ARG A 1 150 ? -2.877 3.700 9.752 1.00 94.12 150 ARG A O 1
ATOM 1173 N N . VAL A 1 151 ? -4.040 2.117 8.660 1.00 93.69 151 VAL A N 1
ATOM 1174 C CA . VAL A 1 151 ? -2.902 1.202 8.509 1.00 93.69 151 VAL A CA 1
ATOM 1175 C C . VAL A 1 151 ? -2.337 1.336 7.098 1.00 93.69 151 VAL A C 1
ATOM 1177 O O . VAL A 1 151 ? -3.050 1.735 6.174 1.00 93.69 151 VAL A O 1
ATOM 1180 N N . VAL A 1 152 ? -1.044 1.058 6.971 1.00 94.44 152 VAL A N 1
ATOM 1181 C CA . VAL A 1 152 ? -0.257 1.199 5.747 1.00 94.44 152 VAL A CA 1
ATOM 1182 C C . VAL A 1 152 ? 0.488 -0.105 5.497 1.00 94.44 152 VAL A C 1
ATOM 1184 O O . VAL A 1 152 ? 1.058 -0.675 6.424 1.00 94.44 152 VAL A O 1
ATOM 1187 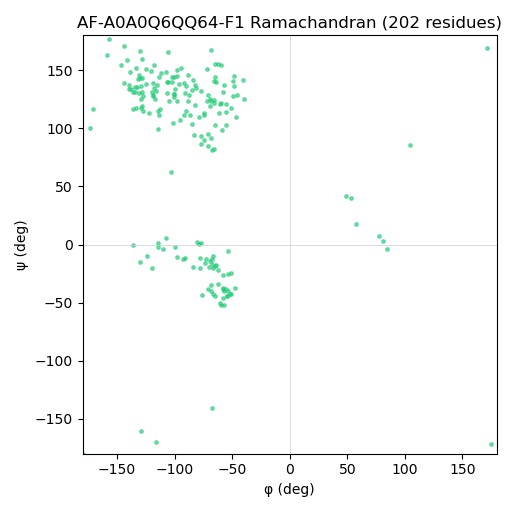N N . ASP A 1 153 ? 0.495 -0.558 4.251 1.00 94.44 153 ASP A N 1
ATOM 1188 C CA . ASP A 1 153 ? 1.326 -1.663 3.776 1.00 94.44 153 ASP A CA 1
ATOM 1189 C C . ASP A 1 153 ? 2.066 -1.195 2.528 1.00 94.44 153 ASP A C 1
ATOM 1191 O O . ASP A 1 153 ? 1.456 -0.684 1.588 1.00 94.44 153 ASP A O 1
ATOM 1195 N N . LEU A 1 154 ? 3.388 -1.318 2.555 1.00 93.62 154 LEU A N 1
ATOM 1196 C CA . LEU A 1 154 ? 4.247 -1.068 1.413 1.00 93.62 154 LEU A CA 1
ATOM 1197 C C . LEU A 1 154 ? 4.903 -2.383 1.012 1.00 93.62 154 LEU A C 1
ATOM 1199 O O . LEU A 1 154 ? 5.741 -2.920 1.739 1.00 93.62 154 LEU A O 1
ATOM 1203 N N . LYS A 1 155 ? 4.576 -2.867 -0.181 1.00 92.38 155 LYS A N 1
ATOM 1204 C CA . LYS A 1 155 ? 5.218 -4.027 -0.790 1.00 92.38 155 LYS A CA 1
ATOM 1205 C C . LYS A 1 155 ? 5.923 -3.602 -2.066 1.00 92.38 155 LYS A C 1
ATOM 1207 O O . LYS A 1 155 ? 5.301 -3.043 -2.955 1.00 92.38 155 LYS A O 1
ATOM 1212 N N . VAL A 1 156 ? 7.210 -3.891 -2.190 1.00 89.50 156 VAL A N 1
ATOM 1213 C CA . VAL A 1 156 ? 7.988 -3.585 -3.397 1.00 89.50 156 VAL A CA 1
ATOM 1214 C C . VAL A 1 156 ? 8.520 -4.880 -3.972 1.00 89.50 156 VAL A C 1
ATOM 1216 O O . VAL A 1 156 ? 9.075 -5.689 -3.232 1.00 89.50 156 VAL A O 1
ATOM 1219 N N . ILE A 1 157 ? 8.347 -5.082 -5.274 1.00 87.88 157 ILE A N 1
ATOM 1220 C CA . ILE A 1 157 ? 8.901 -6.213 -6.015 1.00 87.88 157 ILE A CA 1
ATOM 1221 C C . ILE A 1 157 ? 9.891 -5.693 -7.058 1.00 87.88 157 ILE A C 1
ATOM 1223 O O . ILE A 1 157 ? 9.604 -4.737 -7.774 1.00 87.88 157 ILE A O 1
ATOM 1227 N N . GLY A 1 158 ? 11.071 -6.303 -7.124 1.00 84.75 158 GLY A N 1
ATOM 1228 C CA . GLY A 1 158 ? 12.138 -5.934 -8.055 1.00 84.75 158 GLY A CA 1
ATOM 1229 C C . GLY A 1 158 ? 12.581 -7.124 -8.898 1.00 84.75 158 GLY A C 1
ATOM 1230 O O . GLY A 1 158 ? 12.711 -8.235 -8.383 1.00 84.75 158 GLY A O 1
ATOM 1231 N N . SER A 1 159 ? 12.803 -6.894 -10.189 1.00 80.56 159 SER A N 1
ATOM 1232 C CA . SER A 1 159 ? 13.462 -7.810 -11.124 1.00 80.56 159 SER A CA 1
ATOM 1233 C C . SER A 1 159 ? 14.766 -7.176 -11.626 1.00 80.56 159 SER A C 1
ATOM 1235 O O . SER A 1 159 ? 15.206 -6.154 -11.110 1.00 80.56 159 SER A O 1
ATOM 1237 N N . GLN A 1 160 ? 15.409 -7.769 -12.635 1.00 77.94 160 GLN A N 1
ATOM 1238 C CA . GLN A 1 160 ? 16.595 -7.164 -13.260 1.00 77.94 160 GLN A CA 1
ATOM 1239 C C . GLN A 1 160 ? 16.278 -5.915 -14.095 1.00 77.94 160 GLN A C 1
ATOM 1241 O O . GLN A 1 160 ? 17.188 -5.147 -14.391 1.00 77.94 160 GLN A O 1
ATOM 1246 N N . VAL A 1 161 ? 15.018 -5.727 -14.497 1.00 80.81 161 VAL A N 1
ATOM 1247 C CA . VAL A 1 161 ? 14.622 -4.687 -15.462 1.00 80.81 161 VAL A CA 1
ATOM 1248 C C . VAL A 1 161 ? 13.634 -3.679 -14.893 1.00 80.81 161 VAL A C 1
ATOM 1250 O O . VAL A 1 161 ? 13.527 -2.581 -15.420 1.00 80.81 161 VAL A O 1
ATOM 1253 N N . ALA A 1 162 ? 12.934 -4.026 -13.813 1.00 86.06 162 ALA A N 1
ATOM 1254 C CA . ALA A 1 162 ? 11.868 -3.198 -13.274 1.00 86.06 162 ALA A CA 1
ATOM 1255 C C . ALA A 1 162 ? 11.775 -3.299 -11.755 1.00 86.06 162 ALA A C 1
ATOM 1257 O O . ALA A 1 162 ? 12.135 -4.307 -11.143 1.00 86.06 162 ALA A O 1
ATOM 1258 N N . THR A 1 163 ? 11.236 -2.257 -11.133 1.00 88.50 163 THR A N 1
ATOM 1259 C CA . THR A 1 163 ? 10.795 -2.294 -9.740 1.00 88.50 163 THR A CA 1
ATOM 1260 C C . THR A 1 163 ? 9.424 -1.657 -9.642 1.00 88.50 163 THR A C 1
ATOM 1262 O O . THR A 1 163 ? 9.200 -0.570 -10.166 1.00 88.50 163 THR A O 1
ATOM 1265 N N . VAL A 1 164 ? 8.504 -2.348 -8.977 1.00 91.38 164 VAL A N 1
ATOM 1266 C CA . VAL A 1 164 ? 7.120 -1.907 -8.823 1.00 91.38 164 VAL A CA 1
ATOM 1267 C C . VAL A 1 164 ? 6.756 -1.959 -7.352 1.00 91.38 164 VAL A C 1
ATOM 1269 O O . VAL A 1 164 ? 7.002 -2.955 -6.668 1.00 91.38 164 VAL A O 1
ATOM 1272 N N . ALA A 1 165 ? 6.174 -0.874 -6.863 1.00 93.00 165 ALA A N 1
ATOM 1273 C CA . ALA A 1 165 ? 5.646 -0.782 -5.519 1.00 93.00 165 ALA A CA 1
ATOM 1274 C C . ALA A 1 165 ? 4.124 -0.918 -5.529 1.00 93.00 165 ALA A C 1
ATOM 1276 O O . ALA A 1 165 ? 3.445 -0.426 -6.426 1.00 93.00 165 ALA A O 1
ATOM 1277 N N . LEU A 1 166 ? 3.608 -1.560 -4.492 1.00 95.88 166 LEU A N 1
ATOM 1278 C CA . LEU A 1 166 ? 2.223 -1.546 -4.074 1.00 95.88 166 LEU A CA 1
ATOM 1279 C C . LEU A 1 166 ? 2.175 -0.843 -2.720 1.00 95.88 166 LEU A C 1
ATOM 1281 O O . LEU A 1 166 ? 2.666 -1.376 -1.725 1.00 95.88 166 LEU A O 1
ATOM 1285 N N . LEU A 1 167 ? 1.582 0.345 -2.689 1.00 96.44 167 LEU A N 1
ATOM 1286 C CA . LEU A 1 167 ? 1.302 1.072 -1.459 1.00 96.44 167 LEU A CA 1
ATOM 1287 C C . LEU A 1 167 ? -0.191 0.975 -1.157 1.00 96.44 167 LEU A C 1
ATOM 1289 O O . LEU A 1 167 ? -1.021 1.350 -1.980 1.00 96.44 167 LEU A O 1
ATOM 1293 N N . THR A 1 168 ? -0.532 0.474 0.023 1.00 97.25 168 THR A N 1
ATOM 1294 C CA . THR A 1 168 ? -1.912 0.304 0.477 1.00 97.25 168 THR A CA 1
ATOM 1295 C C . THR A 1 168 ? -2.142 1.131 1.729 1.00 97.25 168 THR A C 1
ATOM 1297 O O . THR A 1 168 ? -1.387 1.005 2.690 1.00 97.25 168 THR A O 1
ATOM 1300 N N . ILE A 1 169 ? -3.188 1.956 1.740 1.00 97.38 169 ILE A N 1
ATOM 1301 C CA . ILE A 1 169 ? -3.578 2.788 2.885 1.00 97.38 169 ILE A CA 1
ATOM 1302 C C . ILE A 1 169 ? -5.076 2.638 3.110 1.00 97.38 169 ILE A C 1
ATOM 1304 O O . ILE A 1 169 ? -5.870 2.687 2.169 1.00 97.38 169 ILE A O 1
ATOM 1308 N N . GLY A 1 170 ? -5.500 2.479 4.361 1.00 96.75 170 GLY A N 1
ATOM 1309 C CA . GLY A 1 170 ? -6.929 2.381 4.616 1.00 96.75 170 GLY A CA 1
ATOM 1310 C C . GLY A 1 170 ? -7.344 2.076 6.039 1.00 96.75 170 GLY A C 1
ATOM 1311 O O . GLY A 1 170 ? -6.557 2.097 6.988 1.00 96.75 170 GLY A O 1
ATOM 1312 N N . ASP A 1 171 ? -8.643 1.834 6.157 1.00 95.94 171 ASP A N 1
ATOM 1313 C CA . ASP A 1 171 ? -9.279 1.356 7.369 1.00 95.94 171 ASP A CA 1
ATOM 1314 C C . ASP A 1 171 ? -8.749 -0.016 7.783 1.00 95.94 171 ASP A C 1
ATOM 1316 O O . ASP A 1 171 ? -8.283 -0.826 6.980 1.00 95.94 171 ASP A O 1
ATOM 1320 N N . PHE 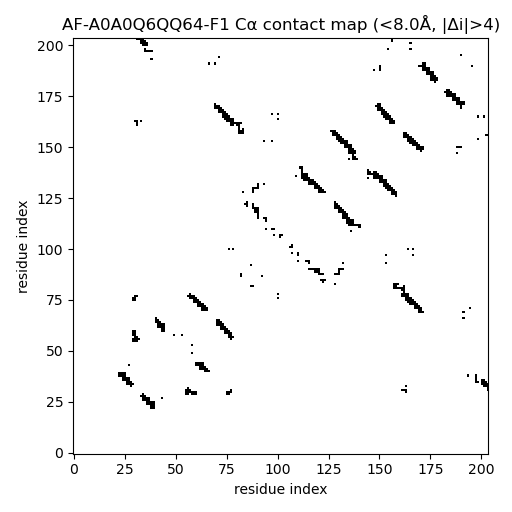A 1 172 ? -8.875 -0.286 9.076 1.00 93.12 172 PHE A N 1
ATOM 1321 C CA . PHE A 1 172 ? -8.353 -1.485 9.700 1.00 93.12 172 PHE A CA 1
ATOM 1322 C C . PHE A 1 172 ? -9.400 -2.192 10.553 1.00 93.12 172 PHE A C 1
ATOM 1324 O O . PHE A 1 172 ? -10.447 -1.651 10.938 1.00 93.12 172 PHE A O 1
ATOM 1331 N N . GLU A 1 173 ? -9.044 -3.420 10.893 1.00 92.06 173 GLU A N 1
ATOM 1332 C CA . GLU A 1 173 ? -9.682 -4.250 11.891 1.00 92.06 173 GLU A CA 1
ATOM 1333 C C . GLU A 1 173 ? -8.755 -4.439 13.088 1.00 92.06 173 GLU A C 1
ATOM 1335 O O . GLU A 1 173 ? -7.525 -4.504 12.974 1.00 92.06 173 GLU A O 1
ATOM 1340 N N . LYS A 1 174 ? -9.376 -4.561 14.260 1.00 89.06 174 LYS A N 1
ATOM 1341 C CA . LYS A 1 174 ? -8.701 -4.928 15.497 1.00 89.06 174 LYS A CA 1
ATOM 1342 C C . LYS A 1 174 ? -8.650 -6.449 15.597 1.00 89.06 174 LYS A C 1
ATOM 1344 O O . LYS A 1 174 ? -9.679 -7.087 15.790 1.00 89.06 174 LYS A O 1
ATOM 1349 N N . GLY A 1 175 ? -7.462 -7.024 15.484 1.00 85.00 175 GLY A N 1
ATOM 1350 C CA . GLY A 1 175 ? -7.207 -8.431 15.770 1.00 85.00 175 GLY A CA 1
ATOM 1351 C C . GLY A 1 175 ? -6.641 -8.624 17.173 1.00 85.00 175 GLY A C 1
ATOM 1352 O O . GLY A 1 175 ? -5.848 -7.812 17.648 1.00 85.00 175 GLY A O 1
ATOM 1353 N N . GLU A 1 176 ? -7.011 -9.720 17.827 1.00 88.12 176 GLU A N 1
ATOM 1354 C CA . GLU A 1 176 ? -6.325 -10.187 19.032 1.00 88.12 176 GLU A CA 1
ATOM 1355 C C . GLU A 1 176 ? -5.115 -11.031 18.633 1.00 88.12 176 GLU A C 1
ATOM 1357 O O . GLU A 1 176 ? -5.224 -11.934 17.802 1.00 88.12 176 GLU A O 1
ATOM 1362 N N . VAL A 1 177 ? -3.964 -10.766 19.246 1.00 81.69 177 VAL A N 1
ATOM 1363 C CA . VAL A 1 177 ? -2.815 -11.668 19.168 1.00 81.69 177 VAL A CA 1
ATOM 1364 C C . VAL A 1 177 ? -2.933 -12.635 20.331 1.00 81.69 177 VAL A C 1
ATOM 1366 O O . VAL A 1 177 ? -2.861 -12.217 21.487 1.00 81.69 177 VAL A O 1
ATOM 1369 N N . LYS A 1 178 ? -3.134 -13.918 20.029 1.00 87.12 178 LYS A N 1
ATOM 1370 C CA . LYS A 1 178 ? -3.257 -14.979 21.032 1.00 87.12 178 LYS A CA 1
ATOM 1371 C C . LYS A 1 178 ? -1.994 -15.824 21.075 1.00 87.12 178 LYS A C 1
ATOM 1373 O O . LYS A 1 178 ? -1.410 -16.128 20.038 1.00 87.12 178 LYS A O 1
ATOM 1378 N N . GLN A 1 179 ? -1.580 -16.203 22.276 1.00 87.12 179 GLN A N 1
ATOM 1379 C CA . GLN A 1 179 ? -0.624 -17.284 22.473 1.00 87.12 179 GLN A CA 1
ATOM 1380 C C . GLN A 1 179 ? -1.244 -18.631 22.087 1.00 87.12 179 GLN A C 1
ATOM 1382 O O . GLN A 1 179 ? -2.458 -18.751 21.918 1.00 87.12 179 GLN A O 1
ATOM 1387 N N . ALA A 1 180 ? -0.397 -19.657 21.966 1.00 88.38 180 ALA A N 1
ATOM 1388 C CA . ALA A 1 180 ? -0.833 -21.021 21.663 1.00 88.38 180 ALA A CA 1
ATOM 1389 C C . ALA A 1 180 ? -1.830 -21.578 22.700 1.00 88.38 180 ALA A C 1
ATOM 1391 O O . ALA A 1 180 ? -2.656 -22.419 22.363 1.00 88.38 180 ALA A O 1
ATOM 1392 N N . ASP A 1 181 ? -1.786 -21.080 23.939 1.00 91.56 181 ASP A N 1
ATOM 1393 C CA . ASP A 1 181 ? -2.720 -21.411 25.024 1.00 91.56 181 ASP A CA 1
ATOM 1394 C C . ASP A 1 181 ? -4.056 -20.639 24.954 1.00 91.56 181 ASP A C 1
ATOM 1396 O O . ASP A 1 181 ? -4.912 -20.788 25.824 1.00 91.56 181 ASP A O 1
ATOM 1400 N N . GLY A 1 182 ? -4.249 -19.801 23.929 1.00 89.12 182 GLY A N 1
ATOM 1401 C CA . GLY A 1 182 ? -5.446 -18.987 23.728 1.00 89.12 182 GLY A CA 1
ATOM 1402 C C . GLY A 1 182 ? -5.453 -17.650 24.475 1.00 89.12 182 GLY A C 1
ATOM 1403 O O . GLY A 1 182 ? -6.380 -16.860 24.274 1.00 89.12 182 GLY A O 1
ATOM 1404 N N . ARG A 1 183 ? -4.437 -17.343 25.295 1.00 91.00 183 ARG A N 1
ATOM 1405 C CA . ARG A 1 183 ? -4.351 -16.071 26.024 1.00 91.00 183 ARG A CA 1
ATOM 1406 C C . ARG A 1 183 ? -4.043 -14.913 25.078 1.00 91.00 183 ARG A C 1
ATOM 1408 O O . ARG A 1 183 ? -3.056 -14.951 24.345 1.00 91.00 183 ARG A O 1
ATOM 1415 N N . THR A 1 184 ? -4.834 -13.843 25.140 1.00 89.88 184 THR A N 1
ATOM 1416 C CA . THR A 1 184 ? -4.550 -12.603 24.405 1.00 89.88 184 THR A CA 1
ATOM 1417 C C . THR A 1 184 ? -3.318 -11.912 24.994 1.00 89.88 184 THR A C 1
ATOM 1419 O O . THR A 1 184 ? -3.308 -11.536 26.164 1.00 89.88 184 THR A O 1
ATOM 1422 N N . ILE A 1 185 ? -2.281 -11.737 24.178 1.00 89.56 185 ILE A N 1
ATOM 1423 C CA . ILE A 1 185 ? -1.009 -11.085 24.534 1.00 89.56 185 ILE A CA 1
ATOM 1424 C C . ILE A 1 185 ? -0.819 -9.728 23.865 1.00 89.56 185 ILE A C 1
ATOM 1426 O O . ILE A 1 185 ? 0.155 -9.031 24.130 1.00 89.56 185 ILE A O 1
ATOM 1430 N N . GLY A 1 186 ? -1.747 -9.341 22.998 1.00 84.75 186 GLY A N 1
ATOM 1431 C CA . GLY A 1 186 ? -1.691 -8.052 22.345 1.00 84.75 186 GLY A CA 1
ATOM 1432 C C . GLY A 1 186 ? -2.854 -7.829 21.404 1.00 84.75 186 GLY A C 1
ATOM 1433 O O . GLY A 1 186 ? -3.731 -8.675 21.218 1.00 84.75 186 GLY A O 1
ATOM 1434 N N . VAL A 1 187 ? -2.825 -6.658 20.792 1.00 84.12 187 VAL A N 1
ATOM 1435 C CA . VAL A 1 187 ? -3.737 -6.261 19.733 1.00 84.12 187 VAL A CA 1
ATOM 1436 C C . VAL A 1 187 ? -2.901 -5.982 18.498 1.00 84.12 187 VAL A C 1
ATOM 1438 O O . VAL A 1 187 ? -1.843 -5.363 18.595 1.00 84.12 187 VAL A O 1
ATOM 1441 N N . ARG A 1 188 ? -3.393 -6.409 17.338 1.00 84.50 188 ARG A N 1
ATOM 1442 C CA . ARG A 1 188 ? -2.830 -6.046 16.042 1.00 84.50 188 ARG A CA 1
ATOM 1443 C C . ARG A 1 188 ? -3.878 -5.300 15.233 1.00 84.50 188 ARG A C 1
ATOM 1445 O O . ARG A 1 188 ? -4.991 -5.790 15.061 1.00 84.50 188 ARG A O 1
ATOM 1452 N N . TRP A 1 189 ? -3.505 -4.141 14.714 1.00 89.12 189 TRP A N 1
ATOM 1453 C CA . TRP A 1 189 ? -4.280 -3.433 13.703 1.00 89.12 189 TRP A CA 1
ATOM 1454 C C . TRP A 1 189 ? -3.838 -3.946 12.339 1.00 89.12 189 TRP A C 1
ATOM 1456 O O . TRP A 1 189 ? -2.643 -3.955 12.044 1.00 89.12 189 TRP A O 1
ATOM 1466 N N . ARG A 1 190 ? -4.780 -4.444 11.544 1.00 89.44 190 ARG A N 1
ATOM 1467 C CA . ARG A 1 190 ? -4.504 -5.035 10.231 1.00 89.44 190 ARG A CA 1
ATOM 1468 C C . ARG A 1 190 ? -5.597 -4.654 9.252 1.00 89.44 190 ARG A C 1
ATOM 1470 O O . ARG A 1 190 ? -6.711 -4.349 9.670 1.00 89.44 190 ARG A O 1
ATOM 1477 N N . PHE A 1 191 ? -5.300 -4.720 7.965 1.00 93.75 191 PHE A N 1
ATOM 1478 C CA . PHE A 1 191 ? -6.343 -4.626 6.955 1.00 93.75 191 PHE A CA 1
ATOM 1479 C C . PHE A 1 191 ? -7.385 -5.749 7.106 1.00 93.75 191 PHE A C 1
ATOM 1481 O O . PHE A 1 191 ? -7.046 -6.825 7.622 1.00 93.75 191 PHE A O 1
ATOM 1488 N N . PRO A 1 192 ? -8.628 -5.529 6.631 1.00 92.69 192 PRO A N 1
ATOM 1489 C CA . PRO A 1 192 ? -9.597 -6.604 6.452 1.00 92.69 192 PRO A CA 1
ATOM 1490 C C . PRO A 1 192 ? -8.979 -7.792 5.708 1.00 92.69 192 PRO A C 1
ATOM 1492 O O . PRO A 1 192 ? -8.150 -7.619 4.812 1.00 92.69 192 PRO A O 1
ATOM 1495 N N . GLU A 1 193 ? -9.381 -9.013 6.062 1.00 91.50 193 GLU A N 1
ATOM 1496 C CA . GLU A 1 193 ? -8.787 -10.234 5.498 1.00 91.50 193 GLU A CA 1
ATOM 1497 C C . GLU A 1 193 ? -8.754 -10.269 3.953 1.00 91.50 193 GLU A C 1
ATOM 1499 O O . GLU A 1 193 ? -7.705 -10.642 3.416 1.00 91.50 193 GLU A O 1
ATOM 1504 N N . PRO A 1 194 ? -9.810 -9.853 3.217 1.00 92.56 194 PRO A N 1
ATOM 1505 C CA . PRO A 1 194 ? -9.765 -9.809 1.754 1.00 92.56 194 PRO A CA 1
ATOM 1506 C C . PRO A 1 194 ? -8.617 -8.948 1.218 1.00 92.56 194 PRO A C 1
ATOM 1508 O O . PRO A 1 194 ? -7.911 -9.361 0.305 1.00 92.56 194 PRO A O 1
ATOM 1511 N N . VAL A 1 195 ? -8.349 -7.801 1.846 1.00 94.00 195 VAL A N 1
ATOM 1512 C CA . VAL A 1 195 ? -7.245 -6.906 1.470 1.00 94.00 195 VAL A CA 1
ATOM 1513 C C . VAL A 1 195 ? -5.893 -7.563 1.694 1.00 94.00 195 VAL A C 1
ATOM 1515 O O . VAL A 1 195 ? -5.049 -7.535 0.801 1.00 94.00 195 VAL A O 1
ATOM 1518 N N . GLY A 1 196 ? -5.701 -8.223 2.838 1.00 91.88 196 GLY A N 1
ATOM 1519 C CA . GLY A 1 196 ? -4.472 -8.978 3.092 1.00 91.88 196 GLY A CA 1
ATOM 1520 C C . GLY A 1 196 ? -4.219 -10.061 2.035 1.00 91.88 196 GLY A C 1
ATOM 1521 O O . GLY A 1 196 ? -3.082 -10.249 1.602 1.00 91.88 196 GLY A O 1
ATOM 1522 N N . LYS A 1 197 ? -5.278 -10.736 1.562 1.00 92.81 197 LYS A N 1
ATOM 1523 C CA . LYS A 1 197 ? -5.183 -11.711 0.463 1.00 92.81 197 LYS A CA 1
ATOM 1524 C C . LYS A 1 197 ? -4.817 -11.047 -0.865 1.00 92.81 197 LYS A C 1
ATOM 1526 O O . LYS A 1 197 ? -3.950 -11.571 -1.556 1.00 92.81 197 LYS A O 1
ATOM 1531 N N . MET A 1 198 ? -5.400 -9.894 -1.196 1.00 94.62 198 MET A N 1
ATOM 1532 C CA . MET A 1 198 ? -5.043 -9.150 -2.412 1.00 94.62 198 MET A CA 1
ATOM 1533 C C . MET A 1 198 ? -3.564 -8.739 -2.405 1.00 94.62 198 MET A C 1
ATOM 1535 O O . MET A 1 198 ? -2.835 -9.081 -3.335 1.00 94.62 198 MET A O 1
ATOM 1539 N N . ILE A 1 199 ? -3.079 -8.116 -1.322 1.00 93.75 199 ILE A N 1
ATOM 1540 C CA . ILE A 1 199 ? -1.665 -7.709 -1.168 1.00 93.75 199 ILE A CA 1
ATOM 1541 C C . ILE A 1 199 ? -0.716 -8.909 -1.348 1.00 93.75 199 ILE A C 1
ATOM 1543 O O . ILE A 1 199 ? 0.346 -8.801 -1.976 1.00 93.75 199 ILE A O 1
ATOM 1547 N N . ALA A 1 200 ? -1.098 -10.087 -0.845 1.00 92.00 200 ALA A N 1
ATOM 1548 C CA . ALA A 1 200 ? -0.300 -11.302 -0.991 1.00 92.00 200 ALA A CA 1
ATOM 1549 C C . ALA A 1 200 ? -0.123 -11.730 -2.461 1.00 92.00 200 ALA A C 1
ATOM 1551 O O . ALA A 1 200 ? 0.956 -12.209 -2.812 1.00 92.00 200 ALA A O 1
ATOM 1552 N N . THR A 1 201 ? -1.123 -11.498 -3.317 1.00 94.06 201 THR A N 1
ATOM 1553 C CA . THR A 1 201 ? -1.097 -11.871 -4.747 1.00 94.06 201 THR A CA 1
ATOM 1554 C C . THR A 1 201 ? -0.275 -10.930 -5.626 1.00 94.06 201 THR A C 1
ATOM 1556 O O . THR A 1 201 ? 0.021 -11.279 -6.764 1.00 94.06 201 THR A O 1
ATOM 1559 N N . PHE A 1 202 ? 0.127 -9.763 -5.110 1.00 93.88 202 PHE A N 1
ATOM 1560 C CA . PHE A 1 202 ? 0.929 -8.809 -5.874 1.00 93.88 202 PHE A CA 1
ATOM 1561 C C . PHE A 1 202 ? 2.276 -9.407 -6.304 1.00 93.88 202 PHE A C 1
ATOM 1563 O O . PHE A 1 202 ? 3.070 -9.823 -5.443 1.00 93.88 202 PHE A O 1
ATOM 1570 N N . SER A 1 203 ? 2.509 -9.453 -7.617 1.00 91.25 203 SER A N 1
ATOM 1571 C CA . SER A 1 203 ? 3.648 -10.120 -8.262 1.00 91.25 203 SER A CA 1
ATOM 1572 C C . SER A 1 203 ? 3.952 -9.539 -9.654 1.00 91.25 203 SER A C 1
ATOM 1574 O O . SER A 1 203 ? 3.262 -8.622 -10.091 1.00 91.25 203 SER A O 1
ATOM 1576 N N . PHE A 1 204 ? 5.017 -10.031 -10.299 1.00 85.62 204 PHE A N 1
ATOM 1577 C CA . PHE A 1 204 ? 5.222 -9.911 -11.749 1.00 85.62 204 PHE A CA 1
ATOM 1578 C C . PHE A 1 204 ? 4.523 -11.080 -12.437 1.00 85.62 204 PHE A C 1
ATOM 1580 O O . PHE A 1 204 ? 4.582 -12.188 -11.850 1.00 85.62 204 PHE A O 1
#

Radius of gyration: 22.38 Å; Cα contacts (8 Å, |Δi|>4): 390; chains: 1; bounding box: 92×45×48 Å